Protein AF-0000000078040184 (afdb_homodimer)

Secondary structure (DSSP, 8-state):
---PPP-GGGBTTBEEEEEEETTT--EEEEEEE-HHHHHHHHHHSB-EEEETTTTEEEETTTTTS--EEEEEEEE-TTSS-EEEEEEE-S-SSTTS-SSS--EE--/---PPP-GGGBTTBEEEEEEETTT--EEEEEEE-HHHHHHHHHHSB-EEEETTTTEEEETTTTTS--EEEEEEEE-TTSS-EEEEEEE-S-SSTTS-SSS--EE--

Solvent-accessible surface area (backbone atoms only — not comparable to full-atom values): 11100 Å² total; per-residue (Å²): 126,86,83,83,73,71,39,30,69,82,56,79,44,30,28,46,33,40,33,23,33,61,85,79,45,48,68,26,48,76,49,34,24,30,69,65,24,46,51,49,18,68,72,70,38,33,48,33,27,36,36,77,92,76,69,41,77,38,57,51,24,72,86,82,65,26,31,33,35,60,72,32,34,27,25,31,83,79,25,51,38,36,41,32,27,19,52,70,36,73,32,70,23,92,88,58,38,62,33,26,61,76,44,77,76,78,127,85,82,81,72,71,39,31,69,82,56,80,44,31,28,47,33,40,33,23,33,61,85,77,46,47,68,25,50,76,51,33,23,30,68,67,23,46,51,47,18,69,72,70,39,32,49,32,27,35,36,77,91,76,69,40,76,39,57,51,24,73,86,80,63,26,31,33,34,60,71,34,33,28,24,31,83,80,24,51,38,36,42,33,26,19,52,67,36,74,32,68,22,92,87,60,39,63,34,27,61,76,44,78,75,78

pLDDT: mean 96.66, std 7.06, range [43.94, 98.94]

InterPro domains:
  IPR002496 Phosphoribosyl-AMP cyclohydrolase domain [PF01502] (29-102)
  IPR026660 Phosphoribosyl-AMP cyclohydrolase [MF_01021] (3-106)
  IPR038019 Phosphoribosyl-AMP cyclohydrolase domain superfamily [G3DSA:3.10.20.810] (1-93)
  IPR038019 Phosphoribosyl-AMP cyclohydrolase domain superfamily [SSF141734] (5-105)

Structure (mmCIF, N/CA/C/O backbone):
data_AF-0000000078040184-model_v1
#
loop_
_entity.id
_entity.type
_entity.pdbx_description
1 polymer 'Phosphoribosyl-AMP cyclohydrolase'
#
loop_
_atom_site.group_PDB
_atom_site.id
_atom_site.type_symbol
_atom_site.label_atom_id
_atom_site.label_alt_id
_atom_site.label_comp_id
_atom_site.label_asym_id
_atom_site.label_entity_id
_atom_site.label_seq_id
_atom_site.pdbx_PDB_ins_code
_atom_site.Cartn_x
_atom_site.Cartn_y
_atom_site.Cartn_z
_atom_site.occupancy
_atom_site.B_iso_or_equiv
_atom_site.auth_seq_id
_atom_site.auth_comp_id
_atom_site.auth_asym_id
_atom_site.auth_atom_id
_atom_site.pdbx_PDB_model_num
ATOM 1 N N . MET A 1 1 ? -20.078 -17.703 -2.623 1 45.16 1 MET A N 1
ATOM 2 C CA . MET A 1 1 ? -19.016 -16.734 -2.363 1 45.16 1 MET A CA 1
ATOM 3 C C . MET A 1 1 ? -19 -15.648 -3.428 1 45.16 1 MET A C 1
ATOM 5 O O . MET A 1 1 ? -18.969 -15.938 -4.625 1 45.16 1 MET A O 1
ATOM 9 N N . THR A 1 2 ? -19.641 -14.453 -3.264 1 54.41 2 THR A N 1
ATOM 10 C CA . THR A 1 2 ? -19.859 -13.484 -4.328 1 54.41 2 THR A CA 1
ATOM 11 C C . THR A 1 2 ? -18.562 -13.219 -5.094 1 54.41 2 THR A C 1
ATOM 13 O O . THR A 1 2 ? -17.5 -13.125 -4.492 1 54.41 2 THR A O 1
ATOM 16 N N . GLU A 1 3 ? -18.609 -13.492 -6.387 1 80.19 3 GLU A N 1
ATOM 17 C CA . GLU A 1 3 ? -17.469 -13.391 -7.293 1 80.19 3 GLU A CA 1
ATOM 18 C C . GLU A 1 3 ? -16.875 -11.984 -7.285 1 80.19 3 GLU A C 1
ATOM 20 O O . GLU A 1 3 ? -17.594 -11.008 -7.535 1 80.19 3 GLU A O 1
ATOM 25 N N . ILE A 1 4 ? -15.758 -11.719 -6.664 1 91.19 4 ILE A N 1
ATOM 26 C CA . ILE A 1 4 ? -15.062 -10.445 -6.629 1 91.19 4 ILE A CA 1
ATOM 27 C C . ILE A 1 4 ? -14.398 -10.18 -7.977 1 91.19 4 ILE A C 1
ATOM 29 O O . ILE A 1 4 ? -13.688 -11.039 -8.508 1 91.19 4 ILE A O 1
ATOM 33 N N . THR A 1 5 ? -14.812 -9.094 -8.633 1 95.12 5 THR A N 1
ATOM 34 C CA . THR A 1 5 ? -14.148 -8.641 -9.852 1 95.12 5 THR A CA 1
ATOM 35 C C . THR A 1 5 ? -13.219 -7.465 -9.562 1 95.12 5 THR A C 1
ATOM 37 O O . THR A 1 5 ? -13.672 -6.395 -9.148 1 95.12 5 THR A O 1
ATOM 40 N N . LEU A 1 6 ? -11.961 -7.68 -9.82 1 97.62 6 LEU A N 1
ATOM 41 C CA . LEU A 1 6 ? -10.977 -6.633 -9.578 1 97.62 6 LEU A CA 1
ATOM 42 C C . LEU A 1 6 ? -11.047 -5.559 -10.656 1 97.62 6 LEU A C 1
ATOM 44 O O . LEU A 1 6 ? -11.242 -5.867 -11.836 1 97.62 6 LEU A O 1
ATOM 48 N N . ASP A 1 7 ? -10.883 -4.316 -10.297 1 97.38 7 ASP A N 1
ATOM 49 C CA . ASP A 1 7 ? -10.969 -3.184 -11.211 1 97.38 7 ASP A CA 1
ATOM 50 C C . ASP A 1 7 ? -9.586 -2.793 -11.734 1 97.38 7 ASP A C 1
ATOM 52 O O . ASP A 1 7 ? -9.062 -1.734 -11.383 1 97.38 7 ASP A O 1
ATOM 56 N N . PHE A 1 8 ? -9.062 -3.496 -12.703 1 97.38 8 PHE A N 1
ATOM 57 C CA . PHE A 1 8 ? -7.77 -3.219 -13.312 1 97.38 8 PHE A CA 1
ATOM 58 C C . PHE A 1 8 ? -7.832 -1.952 -14.156 1 97.38 8 PHE A C 1
ATOM 60 O O . PHE A 1 8 ? -6.82 -1.271 -14.344 1 97.38 8 PHE A O 1
ATOM 67 N N . ALA A 1 9 ? -9.047 -1.663 -14.656 1 95.56 9 ALA A N 1
ATOM 68 C CA . ALA A 1 9 ? -9.211 -0.55 -15.594 1 95.56 9 ALA A CA 1
ATOM 69 C C . ALA A 1 9 ? -8.984 0.788 -14.891 1 95.56 9 ALA A C 1
ATOM 71 O O . ALA A 1 9 ? -8.539 1.755 -15.516 1 95.56 9 ALA A O 1
ATOM 72 N N . LYS A 1 10 ? -9.211 0.86 -13.609 1 93.25 10 LYS A N 1
ATOM 73 C CA . LYS A 1 10 ? -9.164 2.107 -12.852 1 93.25 10 LYS A CA 1
ATOM 74 C C . LYS A 1 10 ? -7.773 2.734 -12.906 1 93.25 10 LYS A C 1
ATOM 76 O O . LYS A 1 10 ? -7.641 3.961 -12.898 1 93.25 10 LYS A O 1
ATOM 81 N N . GLN A 1 11 ? -6.805 1.894 -12.938 1 92.69 11 GLN A N 1
ATOM 82 C CA . GLN A 1 11 ? -5.438 2.402 -12.992 1 92.69 11 GLN A CA 1
ATOM 83 C C . GLN A 1 11 ? -4.715 1.891 -14.234 1 92.69 11 GLN A C 1
ATOM 85 O O . GLN A 1 11 ? -3.582 1.41 -14.148 1 92.69 11 GLN A O 1
ATOM 90 N N . GLY A 1 12 ? -5.395 1.882 -15.383 1 93.44 12 GLY A N 1
ATOM 91 C CA . GLY A 1 12 ? -4.785 1.619 -16.672 1 93.44 12 GLY A CA 1
ATOM 92 C C . GLY A 1 12 ? -4.344 0.176 -16.844 1 93.44 12 GLY A C 1
ATOM 93 O O . GLY A 1 12 ? -3.312 -0.095 -17.469 1 93.44 12 GLY A O 1
ATOM 94 N N . GLY A 1 13 ? -4.949 -0.718 -16.234 1 97.75 13 GLY A N 1
ATOM 95 C CA . GLY A 1 13 ? -4.652 -2.131 -16.391 1 97.75 13 GLY A CA 1
ATOM 96 C C . GLY A 1 13 ? -3.828 -2.707 -15.266 1 97.75 13 GLY A C 1
ATOM 97 O O . GLY A 1 13 ? -3.49 -3.893 -15.273 1 97.75 13 GLY A O 1
ATOM 98 N N . LEU A 1 14 ? -3.539 -1.808 -14.289 1 98.19 14 LEU A N 1
ATOM 99 C CA . LEU A 1 14 ? -2.721 -2.254 -13.164 1 98.19 14 LEU A CA 1
ATOM 100 C C . LEU A 1 14 ? -3.488 -2.137 -11.852 1 98.19 14 LEU A C 1
ATOM 102 O O . LEU A 1 14 ? -4.445 -1.366 -11.758 1 98.19 14 LEU A O 1
ATOM 106 N N . ILE A 1 15 ? -3.096 -2.893 -10.898 1 98.5 15 ILE A N 1
ATOM 107 C CA . ILE A 1 15 ? -3.633 -2.809 -9.539 1 98.5 15 ILE A CA 1
ATOM 108 C C . ILE A 1 15 ? -2.49 -2.824 -8.531 1 98.5 15 ILE A C 1
ATOM 110 O O . ILE A 1 15 ? -1.56 -3.625 -8.648 1 98.5 15 ILE A O 1
ATOM 114 N N . PRO A 1 16 ? -2.52 -1.847 -7.621 1 98.81 16 PRO A N 1
ATOM 115 C CA . PRO A 1 16 ? -1.513 -1.908 -6.559 1 98.81 16 PRO A CA 1
ATOM 116 C C . PRO A 1 16 ? -1.722 -3.09 -5.617 1 98.81 16 PRO A C 1
ATOM 118 O O . PRO A 1 16 ? -2.861 -3.496 -5.375 1 98.81 16 PRO A O 1
ATOM 121 N N . VAL A 1 17 ? -0.626 -3.604 -5.117 1 98.94 17 VAL A N 1
ATOM 122 C CA . VAL A 1 17 ? -0.635 -4.734 -4.195 1 98.94 17 VAL A CA 1
ATOM 123 C C . VAL A 1 17 ? 0.214 -4.41 -2.969 1 98.94 17 VAL A C 1
ATOM 125 O O . VAL A 1 17 ? 1.422 -4.191 -3.082 1 98.94 17 VAL A O 1
ATOM 128 N N . ILE A 1 18 ? -0.44 -4.34 -1.862 1 98.94 18 ILE A N 1
ATOM 129 C CA . ILE A 1 18 ? 0.268 -4.254 -0.59 1 98.94 18 ILE A CA 1
ATOM 130 C C . ILE A 1 18 ? 0.63 -5.652 -0.102 1 98.94 18 ILE A C 1
ATOM 132 O O . ILE A 1 18 ? -0.242 -6.516 0.027 1 98.94 18 ILE A O 1
ATOM 136 N N . VAL A 1 19 ? 1.897 -5.863 0.159 1 98.94 19 VAL A N 1
ATOM 137 C CA . VAL A 1 19 ? 2.363 -7.18 0.581 1 98.94 19 VAL A CA 1
ATOM 138 C C . VAL A 1 19 ? 2.779 -7.133 2.049 1 98.94 19 VAL A C 1
ATOM 140 O O . VAL A 1 19 ? 3.535 -6.25 2.459 1 98.94 19 VAL A O 1
ATOM 143 N N . THR A 1 20 ? 2.289 -8.078 2.834 1 98.94 20 THR A N 1
ATOM 144 C CA . THR A 1 20 ? 2.613 -8.141 4.254 1 98.94 20 THR A CA 1
ATOM 145 C C . THR A 1 20 ? 3.17 -9.508 4.621 1 98.94 20 THR A C 1
ATOM 147 O O . THR A 1 20 ? 2.939 -10.492 3.912 1 98.94 20 THR A O 1
ATOM 150 N N . ASP A 1 21 ? 3.928 -9.539 5.676 1 98.94 21 ASP A N 1
ATOM 151 C CA . ASP A 1 21 ? 4.316 -10.805 6.293 1 98.94 21 ASP A CA 1
ATOM 152 C C . ASP A 1 21 ? 3.119 -11.484 6.953 1 98.94 21 ASP A C 1
ATOM 154 O O . ASP A 1 21 ? 2.438 -10.883 7.785 1 98.94 21 ASP A O 1
ATOM 158 N N . TYR A 1 22 ? 2.918 -12.758 6.672 1 98.75 22 TYR A N 1
ATOM 159 C CA . TYR A 1 22 ? 1.685 -13.398 7.113 1 98.75 22 TYR A CA 1
ATOM 160 C C . TYR A 1 22 ? 1.716 -13.664 8.617 1 98.75 22 TYR A C 1
ATOM 162 O O . TYR A 1 22 ? 0.667 -13.82 9.242 1 98.75 22 TYR A O 1
ATOM 170 N N . GLN A 1 23 ? 2.824 -13.711 9.18 1 98.44 23 GLN A N 1
ATOM 171 C CA . GLN A 1 23 ? 2.924 -14.023 10.602 1 98.44 23 GLN A CA 1
ATOM 172 C C . GLN A 1 23 ? 2.885 -12.758 11.453 1 98.44 23 GLN A C 1
ATOM 174 O O . GLN A 1 23 ? 2.191 -12.703 12.469 1 98.44 23 GLN A O 1
ATOM 179 N N . THR A 1 24 ? 3.604 -11.719 11.047 1 98.25 24 THR A N 1
ATOM 180 C CA . THR A 1 24 ? 3.793 -10.547 11.898 1 98.25 24 THR A CA 1
ATOM 181 C C . THR A 1 24 ? 2.842 -9.422 11.5 1 98.25 24 THR A C 1
ATOM 183 O O . THR A 1 24 ? 2.6 -8.5 12.281 1 98.25 24 THR A O 1
ATOM 186 N N . GLY A 1 25 ? 2.383 -9.422 10.195 1 98.62 25 GLY A N 1
ATOM 187 C CA . GLY A 1 25 ? 1.573 -8.336 9.672 1 98.62 25 GLY A CA 1
ATOM 188 C C . GLY A 1 25 ? 2.398 -7.168 9.164 1 98.62 25 GLY A C 1
ATOM 189 O O . GLY A 1 25 ? 1.852 -6.191 8.648 1 98.62 25 GLY A O 1
ATOM 190 N N . GLN A 1 26 ? 3.723 -7.297 9.281 1 98.75 26 GLN A N 1
ATOM 191 C CA . GLN A 1 26 ? 4.586 -6.211 8.828 1 98.75 26 GLN A CA 1
ATOM 192 C C . GLN A 1 26 ? 4.422 -5.965 7.328 1 98.75 26 GLN A C 1
ATOM 194 O O . GLN A 1 26 ? 4.391 -6.91 6.539 1 98.75 26 GLN A O 1
ATOM 199 N N . VAL A 1 27 ? 4.277 -4.695 6.949 1 98.94 27 VAL A N 1
ATOM 200 C CA . VAL A 1 27 ? 4.246 -4.352 5.531 1 98.94 27 VAL A CA 1
ATOM 201 C C . VAL A 1 27 ? 5.637 -4.52 4.926 1 98.94 27 VAL A C 1
ATOM 203 O O . VAL A 1 27 ? 6.617 -3.975 5.445 1 98.94 27 VAL A O 1
ATOM 206 N N . LEU A 1 28 ? 5.707 -5.219 3.818 1 98.94 28 LEU A N 1
ATOM 207 C CA . LEU A 1 28 ? 6.996 -5.543 3.219 1 98.94 28 LEU A CA 1
ATOM 208 C C . LEU A 1 28 ? 7.273 -4.648 2.012 1 98.94 28 LEU A C 1
ATOM 210 O O . LEU A 1 28 ? 8.391 -4.164 1.835 1 98.94 28 LEU A O 1
ATOM 214 N N . MET A 1 29 ? 6.277 -4.457 1.113 1 98.81 29 MET A N 1
ATOM 215 C CA . MET A 1 29 ? 6.488 -3.686 -0.109 1 98.81 29 MET A CA 1
ATOM 216 C C . MET A 1 29 ? 5.156 -3.338 -0.77 1 98.81 29 MET A C 1
ATOM 218 O O . MET A 1 29 ? 4.113 -3.861 -0.384 1 98.81 29 MET A O 1
ATOM 222 N N . LEU A 1 30 ? 5.172 -2.393 -1.577 1 98.88 30 LEU A N 1
ATOM 223 C CA . LEU A 1 30 ? 4.125 -2.119 -2.553 1 98.88 30 LEU A CA 1
ATOM 224 C C . LEU A 1 30 ? 4.602 -2.432 -3.967 1 98.88 30 LEU A C 1
ATOM 226 O O . LEU A 1 30 ? 5.727 -2.086 -4.336 1 98.88 30 LEU A O 1
ATOM 230 N N . ALA A 1 31 ? 3.818 -3.109 -4.715 1 98.56 31 ALA A N 1
ATOM 231 C CA . ALA A 1 31 ? 4.082 -3.416 -6.117 1 98.56 31 ALA A CA 1
ATOM 232 C C . ALA A 1 31 ? 2.793 -3.4 -6.934 1 98.56 31 ALA A C 1
ATOM 234 O O . ALA A 1 31 ? 1.773 -2.873 -6.484 1 98.56 31 ALA A O 1
ATOM 235 N N . TYR A 1 32 ? 2.875 -3.812 -8.188 1 98.56 32 TYR A N 1
ATOM 236 C CA . TYR A 1 32 ? 1.72 -3.744 -9.07 1 98.56 32 TYR A CA 1
ATOM 237 C C . TYR A 1 32 ? 1.551 -5.043 -9.852 1 98.56 32 TYR A C 1
ATOM 239 O O . TYR A 1 32 ? 2.523 -5.762 -10.094 1 98.56 32 TYR A O 1
ATOM 247 N N . MET A 1 33 ? 0.356 -5.266 -10.172 1 98.81 33 MET A N 1
ATOM 248 C CA . MET A 1 33 ? 0.018 -6.406 -11.016 1 98.81 33 MET A CA 1
ATOM 249 C C . MET A 1 33 ? -0.858 -5.977 -12.188 1 98.81 33 MET A C 1
ATOM 251 O O . MET A 1 33 ? -1.647 -5.039 -12.062 1 98.81 33 MET A O 1
ATOM 255 N N . ASN A 1 34 ? -0.65 -6.645 -13.281 1 98.5 34 ASN A N 1
ATOM 256 C CA . ASN A 1 34 ? -1.699 -6.699 -14.297 1 98.5 34 ASN A CA 1
ATOM 257 C C . ASN A 1 34 ? -2.502 -7.996 -14.203 1 98.5 34 ASN A C 1
ATOM 259 O O . ASN A 1 34 ? -2.266 -8.812 -13.312 1 98.5 34 ASN A O 1
ATOM 263 N N . GLN A 1 35 ? -3.467 -8.094 -15.055 1 98.25 35 GLN A N 1
ATOM 264 C CA . GLN A 1 35 ? -4.324 -9.273 -15 1 98.25 35 GLN A CA 1
ATOM 265 C C . GLN A 1 35 ? -3.5 -10.555 -15.102 1 98.25 35 GLN A C 1
ATOM 267 O O . GLN A 1 35 ? -3.732 -11.508 -14.352 1 98.25 35 GLN A O 1
ATOM 272 N N . GLU A 1 36 ? -2.574 -10.562 -15.961 1 98.56 36 GLU A N 1
ATOM 273 C CA . GLU A 1 36 ? -1.777 -11.758 -16.188 1 98.56 36 GLU A CA 1
ATOM 274 C C . GLU A 1 36 ? -0.969 -12.133 -14.953 1 98.56 36 GLU A C 1
ATOM 276 O O . GLU A 1 36 ? -0.95 -13.297 -14.547 1 98.56 36 GLU A O 1
ATOM 281 N N . SER A 1 37 ? -0.246 -11.172 -14.367 1 98.88 37 SER A N 1
ATOM 282 C CA . SER A 1 37 ? 0.551 -11.461 -13.18 1 98.88 37 SER A CA 1
ATOM 283 C C . SER A 1 37 ? -0.331 -11.875 -12.008 1 98.88 37 SER A C 1
ATOM 285 O O . SER A 1 37 ? 0.066 -12.711 -11.195 1 98.88 37 SER A O 1
ATOM 287 N N . TYR A 1 38 ? -1.503 -11.359 -11.922 1 98.75 38 TYR A N 1
ATOM 288 C CA . TYR A 1 38 ? -2.471 -11.781 -10.914 1 98.75 38 TYR A CA 1
ATOM 289 C C . TYR A 1 38 ? -2.859 -13.242 -11.109 1 98.75 38 TYR A C 1
ATOM 291 O O . TYR A 1 38 ? -2.826 -14.031 -10.164 1 98.75 38 TYR A O 1
ATOM 299 N N . ASP A 1 39 ? -3.176 -13.555 -12.352 1 98.62 39 ASP A N 1
ATOM 300 C CA . ASP A 1 39 ? -3.572 -14.922 -12.672 1 98.62 39 ASP A CA 1
ATOM 301 C C . ASP A 1 39 ? -2.447 -15.906 -12.352 1 98.62 39 ASP A C 1
ATOM 303 O O . ASP A 1 39 ? -2.695 -16.984 -11.812 1 98.62 39 ASP A O 1
ATOM 307 N N . LEU A 1 40 ? -1.255 -15.562 -12.711 1 98.75 40 LEU A N 1
ATOM 308 C CA . LEU A 1 40 ? -0.1 -16.406 -12.43 1 98.75 40 LEU A CA 1
ATOM 309 C C . LEU A 1 40 ? 0.082 -16.609 -10.93 1 98.75 40 LEU A C 1
ATOM 311 O O . LEU A 1 40 ? 0.406 -17.703 -10.477 1 98.75 40 LEU A O 1
ATOM 315 N N . THR A 1 41 ? -0.066 -15.531 -10.164 1 98.88 41 THR A N 1
ATOM 316 C CA . THR A 1 41 ? 0.044 -15.609 -8.719 1 98.88 41 THR A CA 1
ATOM 317 C C . THR A 1 41 ? -0.977 -16.594 -8.148 1 98.88 41 THR A C 1
ATOM 319 O O . THR A 1 41 ? -0.646 -17.406 -7.285 1 98.88 41 THR A O 1
ATOM 322 N N . LEU A 1 42 ? -2.213 -16.5 -8.664 1 98.38 42 LEU A N 1
ATOM 323 C CA . LEU A 1 42 ? -3.252 -17.422 -8.203 1 98.38 42 LEU A CA 1
ATOM 324 C C . LEU A 1 42 ? -2.902 -18.859 -8.555 1 98.38 42 LEU A C 1
ATOM 326 O O . LEU A 1 42 ? -3.127 -19.766 -7.75 1 98.38 42 LEU A O 1
ATOM 330 N N . LYS A 1 43 ? -2.385 -19.031 -9.703 1 98.44 43 LYS A N 1
ATOM 331 C CA . LYS A 1 43 ? -2.086 -20.359 -10.211 1 98.44 43 LYS A CA 1
ATOM 332 C C . LYS A 1 43 ? -0.922 -21 -9.453 1 98.44 43 LYS A C 1
ATOM 334 O O . LYS A 1 43 ? -0.983 -22.172 -9.07 1 98.44 43 LYS A O 1
ATOM 339 N N . THR A 1 44 ? 0.136 -20.219 -9.195 1 98.56 44 THR A N 1
ATOM 340 C CA . THR A 1 44 ? 1.381 -20.766 -8.672 1 98.56 44 THR A CA 1
ATOM 341 C C . THR A 1 44 ? 1.419 -20.672 -7.148 1 98.56 44 THR A C 1
ATOM 343 O O . THR A 1 44 ? 2.225 -21.344 -6.5 1 98.56 44 THR A O 1
ATOM 346 N N . LYS A 1 45 ? 0.662 -19.719 -6.59 1 98.69 45 LYS A N 1
ATOM 347 C CA . LYS A 1 45 ? 0.655 -19.375 -5.172 1 98.69 45 LYS A CA 1
ATOM 348 C C . LYS A 1 45 ? 1.969 -18.719 -4.758 1 98.69 45 LYS A C 1
ATOM 350 O O . LYS A 1 45 ? 2.361 -18.797 -3.59 1 98.69 45 LYS A O 1
ATOM 355 N N . GLU A 1 46 ? 2.645 -18.234 -5.715 1 98.88 46 GLU A N 1
ATOM 356 C CA . GLU A 1 46 ? 3.803 -17.375 -5.531 1 98.88 46 GLU A CA 1
ATOM 357 C C . GLU A 1 46 ? 3.578 -16 -6.176 1 98.88 46 GLU A C 1
ATOM 359 O O . GLU A 1 46 ? 2.855 -15.891 -7.172 1 98.88 46 GLU A O 1
ATOM 364 N N . MET A 1 47 ? 4.203 -15.055 -5.633 1 98.94 47 MET A N 1
ATOM 365 C CA . MET A 1 47 ? 3.896 -13.703 -6.074 1 98.94 47 MET A CA 1
ATOM 366 C C . MET A 1 47 ? 4.543 -13.406 -7.426 1 98.9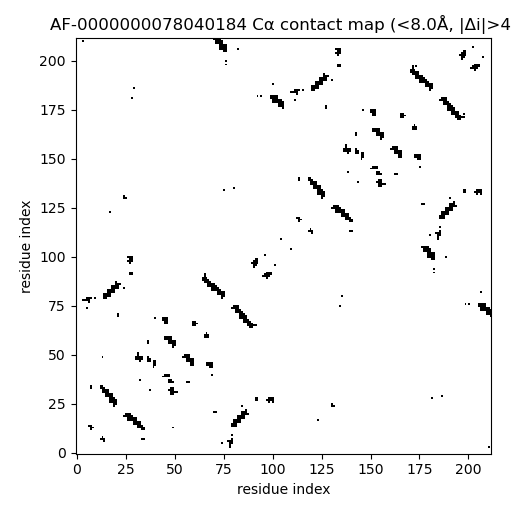4 47 MET A C 1
ATOM 368 O O . MET A 1 47 ? 5.746 -13.609 -7.598 1 98.94 47 MET A O 1
ATOM 372 N N . HIS A 1 48 ? 3.791 -12.992 -8.359 1 98.94 48 HIS A N 1
ATOM 373 C CA . HIS A 1 48 ? 4.184 -12.414 -9.641 1 98.94 48 HIS A CA 1
ATOM 374 C C . HIS A 1 48 ? 3.723 -10.961 -9.758 1 98.94 48 HIS A C 1
ATOM 376 O O . HIS A 1 48 ? 2.572 -10.648 -9.453 1 98.94 48 HIS A O 1
ATOM 382 N N . TYR A 1 49 ? 4.598 -10.117 -10.188 1 98.81 49 TYR A N 1
ATOM 383 C CA . TYR A 1 49 ? 4.285 -8.695 -10.297 1 98.81 49 TYR A CA 1
ATOM 384 C C . TYR A 1 49 ? 4.469 -8.211 -11.727 1 98.81 49 TYR A C 1
ATOM 386 O O . TYR A 1 49 ? 5.027 -8.922 -12.57 1 98.81 49 TYR A O 1
ATOM 394 N N . TRP A 1 50 ? 3.877 -7.047 -12.008 1 98.5 50 TRP A N 1
ATOM 395 C CA . TRP A 1 50 ? 4.172 -6.305 -13.227 1 98.5 50 TRP A CA 1
ATOM 396 C C . TRP A 1 50 ? 5.18 -5.191 -12.961 1 98.5 50 TRP A C 1
ATOM 398 O O . TRP A 1 50 ? 4.934 -4.312 -12.125 1 98.5 50 TRP A O 1
ATOM 408 N N . SER A 1 51 ? 6.352 -5.359 -13.562 1 96.44 51 SER A N 1
ATOM 409 C CA . SER A 1 51 ? 7.324 -4.273 -13.492 1 96.44 51 SER A CA 1
ATOM 410 C C . SER A 1 51 ? 6.941 -3.131 -14.43 1 96.44 51 SER A C 1
ATOM 412 O O . SER A 1 51 ? 6.984 -3.279 -15.648 1 96.44 51 SER A O 1
ATOM 414 N N . ARG A 1 52 ? 6.582 -2.1 -13.844 1 92.75 52 ARG A N 1
ATOM 415 C CA . ARG A 1 52 ? 6.16 -0.948 -14.641 1 92.75 52 ARG A CA 1
ATOM 416 C C . ARG A 1 52 ? 7.316 -0.39 -15.453 1 92.75 52 ARG A C 1
ATOM 418 O O . ARG A 1 52 ? 7.129 0.038 -16.594 1 92.75 52 ARG A O 1
ATOM 425 N N . SER A 1 53 ? 8.555 -0.338 -14.867 1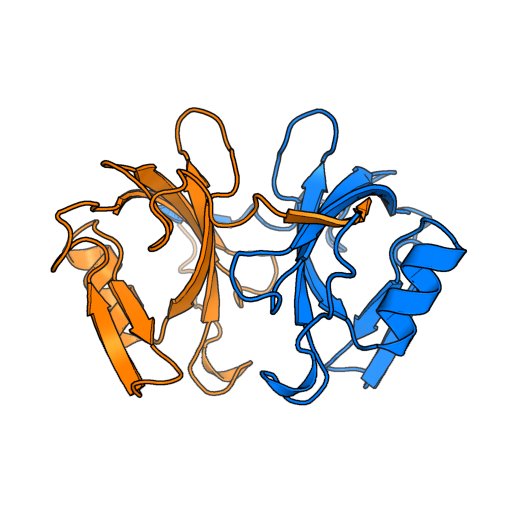 90.44 53 SER A N 1
ATOM 426 C CA . SER A 1 53 ? 9.727 0.185 -15.562 1 90.44 53 SER A CA 1
ATOM 427 C C . SER A 1 53 ? 10.172 -0.747 -16.688 1 90.44 53 SER A C 1
ATOM 429 O O . SER A 1 53 ? 10.492 -0.292 -17.781 1 90.44 53 SER A O 1
ATOM 431 N N . ARG A 1 54 ? 10.094 -2.09 -16.484 1 94.75 54 ARG A N 1
ATOM 432 C CA . ARG A 1 54 ? 10.578 -3.074 -17.453 1 94.75 54 ARG A CA 1
ATOM 433 C C . ARG A 1 54 ? 9.445 -3.561 -18.359 1 94.75 54 ARG A C 1
ATOM 435 O O . ARG A 1 54 ? 9.688 -4.195 -19.375 1 94.75 54 ARG A O 1
ATOM 442 N N . GLN A 1 55 ? 8.219 -3.25 -17.938 1 95.75 55 GLN A N 1
ATOM 443 C CA . GLN A 1 55 ? 7.039 -3.656 -18.688 1 95.75 55 GLN A CA 1
ATOM 444 C C . GLN A 1 55 ? 7.02 -5.168 -18.922 1 95.75 55 GLN A C 1
ATOM 446 O O . GLN A 1 55 ? 6.832 -5.633 -20.047 1 95.75 55 GLN A O 1
ATOM 451 N N . GLU A 1 56 ? 7.242 -5.883 -17.89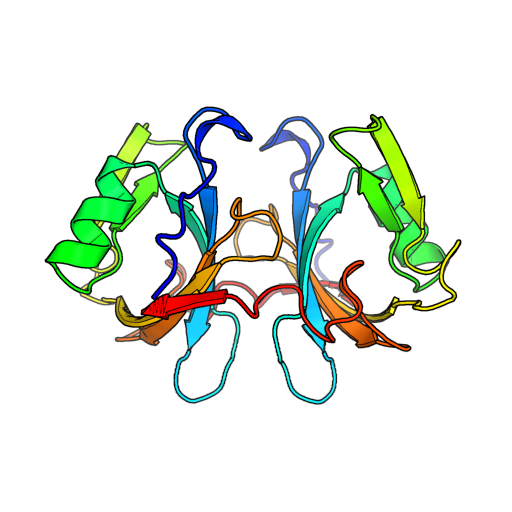1 1 97.94 56 GLU A N 1
ATOM 452 C CA . GLU A 1 56 ? 7.223 -7.344 -17.938 1 97.94 56 GLU A CA 1
ATOM 453 C C . GLU A 1 56 ? 6.793 -7.93 -16.609 1 97.94 56 GLU A C 1
ATOM 455 O O . GLU A 1 56 ? 6.84 -7.25 -15.578 1 97.94 56 GLU A O 1
ATOM 460 N N . ILE A 1 57 ? 6.43 -9.156 -16.719 1 98.25 57 ILE A N 1
ATOM 461 C CA . ILE A 1 57 ? 6.09 -9.898 -15.5 1 98.25 57 ILE A CA 1
ATOM 462 C C . ILE A 1 57 ? 7.367 -10.273 -14.75 1 98.25 57 ILE A C 1
ATOM 464 O O . ILE A 1 57 ? 8.359 -10.68 -15.359 1 98.25 57 ILE A O 1
ATOM 468 N N . TRP A 1 58 ? 7.258 -10.125 -13.547 1 97.12 58 TRP A N 1
ATOM 469 C CA . TRP A 1 58 ? 8.359 -10.391 -12.625 1 97.12 58 TRP A CA 1
ATOM 470 C C . TRP A 1 58 ? 7.941 -11.375 -11.547 1 97.12 58 TRP A C 1
ATOM 472 O O . TRP A 1 58 ? 7.07 -11.078 -10.727 1 97.12 58 TRP A O 1
ATOM 482 N N . HIS A 1 59 ? 8.555 -12.586 -11.57 1 98.38 59 HIS A N 1
ATOM 483 C CA . HIS A 1 59 ? 8.367 -13.562 -10.508 1 98.38 59 HIS A CA 1
ATOM 484 C C . HIS A 1 59 ? 9.289 -13.289 -9.328 1 98.38 59 HIS A C 1
ATOM 486 O O . HIS A 1 59 ? 10.5 -13.516 -9.406 1 98.38 59 HIS A O 1
ATOM 492 N N . LYS A 1 60 ? 8.758 -12.789 -8.242 1 98 60 LYS A N 1
ATOM 493 C CA . LYS A 1 60 ? 9.562 -12.422 -7.082 1 98 60 LYS A CA 1
ATOM 494 C C . LYS A 1 60 ? 10.367 -13.609 -6.57 1 98 60 LYS A C 1
ATOM 496 O O . LYS A 1 60 ? 9.805 -14.656 -6.242 1 98 60 LYS A O 1
ATOM 501 N N . GLY A 1 61 ? 11.656 -13.375 -6.449 1 97.19 61 GLY A N 1
ATOM 502 C CA . GLY A 1 61 ? 12.539 -14.391 -5.891 1 97.19 61 GLY A CA 1
ATOM 503 C C . GLY A 1 61 ? 13.133 -15.305 -6.945 1 97.19 61 GLY A C 1
ATOM 504 O O . GLY A 1 61 ? 13.984 -16.141 -6.641 1 97.19 61 GLY A O 1
ATOM 505 N N . GLU A 1 62 ? 12.719 -15.102 -8.242 1 96.31 62 GLU A N 1
ATOM 506 C CA . GLU A 1 62 ? 13.211 -15.977 -9.305 1 96.31 62 GLU A CA 1
ATOM 507 C C . GLU A 1 62 ? 14.727 -15.914 -9.406 1 96.31 62 GLU A C 1
ATOM 509 O O . GLU A 1 62 ? 15.383 -16.953 -9.586 1 96.31 62 GLU A O 1
ATOM 514 N N . THR A 1 63 ? 15.273 -14.711 -9.289 1 94.38 63 THR A N 1
ATOM 515 C CA . THR A 1 63 ? 16.719 -14.516 -9.406 1 94.38 63 THR A CA 1
ATOM 516 C C . THR A 1 63 ? 17.391 -14.664 -8.055 1 94.38 63 THR A C 1
ATOM 518 O O . THR A 1 63 ? 18.422 -15.344 -7.938 1 94.38 63 THR A O 1
ATOM 521 N N . SER A 1 64 ? 16.906 -14.164 -7.031 1 95.25 64 SER A N 1
ATOM 522 C CA . SER A 1 64 ? 17.547 -14.039 -5.727 1 95.25 64 SER A CA 1
ATOM 523 C C . SER A 1 64 ? 17.25 -15.25 -4.848 1 95.25 64 SER A C 1
ATOM 525 O O . SER A 1 64 ? 17.922 -15.469 -3.836 1 95.25 64 SER A O 1
ATOM 527 N N . GLY A 1 65 ? 16.156 -16.094 -5.191 1 97.88 65 GLY A N 1
ATOM 528 C CA . GLY A 1 65 ? 15.695 -17.141 -4.305 1 97.88 65 GLY A CA 1
ATOM 529 C C . GLY A 1 65 ? 14.805 -16.625 -3.186 1 97.88 65 GLY A C 1
ATOM 530 O O . GLY A 1 65 ? 14.32 -17.406 -2.363 1 97.88 65 GLY A O 1
ATOM 531 N N . HIS A 1 66 ? 14.578 -15.312 -3.051 1 98.31 66 HIS A N 1
ATOM 532 C CA . HIS A 1 66 ? 13.766 -14.711 -2 1 98.31 66 HIS A CA 1
ATOM 533 C C . HIS A 1 66 ? 12.289 -14.711 -2.381 1 98.31 66 HIS A C 1
ATOM 535 O O . HIS A 1 66 ? 11.68 -13.648 -2.512 1 98.31 66 HIS A O 1
ATOM 541 N N . PHE A 1 67 ? 11.664 -15.852 -2.469 1 98.81 67 PHE A N 1
ATOM 542 C CA . PHE A 1 67 ? 10.297 -16.047 -2.934 1 98.81 67 PHE A CA 1
ATOM 543 C C . PHE A 1 67 ? 9.297 -15.523 -1.905 1 98.81 67 PHE A C 1
ATOM 545 O O . PHE A 1 67 ? 9.625 -15.406 -0.722 1 98.81 67 PHE A O 1
ATOM 552 N N . GLN A 1 68 ? 8.188 -15.219 -2.436 1 98.94 68 GLN A N 1
ATOM 553 C CA . GLN A 1 68 ? 7.02 -14.906 -1.624 1 98.94 68 GLN A CA 1
ATOM 554 C C . GLN A 1 68 ? 5.895 -15.906 -1.877 1 98.94 68 GLN A C 1
ATOM 556 O O . GLN A 1 68 ? 5.359 -15.977 -2.986 1 98.94 68 GLN A O 1
ATOM 561 N N . LYS A 1 69 ? 5.543 -16.625 -0.868 1 98.94 69 LYS A N 1
ATOM 562 C CA . LYS A 1 69 ? 4.48 -17.625 -0.976 1 98.94 69 LYS A CA 1
ATOM 563 C C . LYS A 1 69 ? 3.166 -17.078 -0.413 1 98.94 69 LYS A C 1
ATOM 565 O O . LYS A 1 69 ? 3.098 -16.688 0.754 1 98.94 69 LYS A O 1
ATOM 570 N N . VAL A 1 70 ? 2.141 -17.172 -1.189 1 98.94 70 VAL A N 1
ATOM 571 C CA . VAL A 1 70 ? 0.864 -16.547 -0.852 1 98.94 70 VAL A CA 1
ATOM 572 C C . VAL A 1 70 ? 0.191 -17.328 0.273 1 98.94 70 VAL A C 1
ATOM 574 O O . VAL A 1 70 ? 0.118 -18.562 0.225 1 98.94 70 VAL A O 1
ATOM 577 N N . LYS A 1 71 ? -0.309 -16.547 1.279 1 98.94 71 LYS A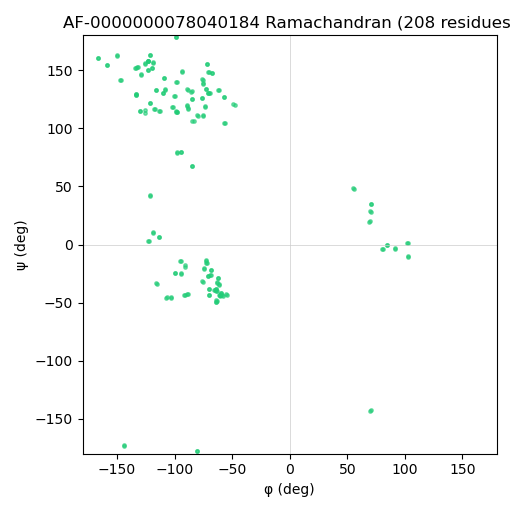 N 1
ATOM 578 C CA . LYS A 1 71 ? -1.062 -17.172 2.367 1 98.94 71 LYS A CA 1
ATOM 579 C C . LYS A 1 71 ? -2.512 -16.688 2.373 1 98.94 71 LYS A C 1
ATOM 581 O O . LYS A 1 71 ? -3.424 -17.469 2.68 1 98.94 71 LYS A O 1
ATOM 586 N N . SER A 1 72 ? -2.738 -15.445 1.986 1 98.81 72 SER A N 1
ATOM 587 C CA . SER A 1 72 ? -4.09 -14.914 1.859 1 98.81 72 SER A CA 1
ATOM 588 C C . SER A 1 72 ? -4.121 -13.695 0.941 1 98.81 72 SER A C 1
ATOM 590 O O . SER A 1 72 ? -3.092 -13.047 0.724 1 98.81 72 SER A O 1
ATOM 592 N N . ILE A 1 73 ? -5.219 -13.43 0.35 1 98.75 73 ILE A N 1
ATOM 593 C CA . ILE A 1 73 ? -5.465 -12.281 -0.519 1 98.75 73 ILE A CA 1
ATOM 594 C C . ILE A 1 73 ? -6.789 -11.625 -0.142 1 98.75 73 ILE A C 1
ATOM 596 O O . ILE A 1 73 ? -7.805 -12.305 0.01 1 98.75 73 ILE A O 1
ATOM 600 N N . LYS A 1 74 ? -6.785 -10.32 0.07 1 98.62 74 LYS A N 1
ATOM 601 C CA . LYS A 1 74 ? -7.973 -9.484 0.224 1 98.62 74 LYS A CA 1
ATOM 602 C C . LYS A 1 74 ? -7.984 -8.352 -0.794 1 98.62 74 LYS A C 1
ATOM 604 O O . LYS A 1 74 ? -6.938 -7.988 -1.338 1 98.62 74 LYS A O 1
ATOM 609 N N . THR A 1 75 ? -9.141 -7.848 -1.047 1 98.69 75 THR A N 1
ATOM 610 C CA . THR A 1 75 ? -9.258 -6.613 -1.819 1 98.69 75 THR A CA 1
ATOM 611 C C . THR A 1 75 ? -10.016 -5.551 -1.031 1 98.69 75 THR A C 1
ATOM 613 O O . THR A 1 75 ? -10.758 -5.875 -0.102 1 98.69 75 THR A O 1
ATOM 616 N N . ASP A 1 76 ? -9.812 -4.336 -1.377 1 98.31 76 ASP A N 1
ATOM 617 C CA . ASP A 1 76 ? -10.445 -3.244 -0.641 1 98.31 76 ASP A CA 1
ATOM 618 C C . ASP A 1 76 ? -11.898 -3.053 -1.078 1 98.31 76 ASP A C 1
ATOM 620 O O . ASP A 1 76 ? -12.43 -3.852 -1.853 1 98.31 76 ASP A O 1
ATOM 624 N N . CYS A 1 77 ? -12.555 -2.105 -0.547 1 97.5 77 CYS A N 1
ATOM 625 C CA . CYS A 1 77 ? -14 -1.901 -0.64 1 97.5 77 CYS A CA 1
ATOM 626 C C . CYS A 1 77 ? -14.422 -1.681 -2.086 1 97.5 77 CYS A C 1
ATOM 628 O O . CYS A 1 77 ? -15.547 -2.025 -2.465 1 97.5 77 CYS A O 1
ATOM 630 N N . ASP A 1 78 ? -13.508 -1.121 -2.916 1 95.75 78 ASP A N 1
ATOM 631 C CA . ASP A 1 78 ? -13.914 -0.877 -4.297 1 95.75 78 ASP A CA 1
ATOM 632 C C . ASP A 1 78 ? -13.125 -1.757 -5.266 1 95.75 78 ASP A C 1
ATOM 634 O O . ASP A 1 78 ? -13.125 -1.511 -6.473 1 95.75 78 ASP A O 1
ATOM 638 N N . CYS A 1 79 ? -12.328 -2.658 -4.812 1 97.69 79 CYS A N 1
ATOM 639 C CA . CYS A 1 79 ? -11.695 -3.748 -5.551 1 97.69 79 CYS A CA 1
ATOM 640 C C . CYS A 1 79 ? -10.617 -3.217 -6.492 1 97.69 79 CYS A C 1
ATOM 642 O O . CYS A 1 79 ? -10.43 -3.748 -7.59 1 97.69 79 CYS A O 1
ATOM 644 N N . ASP A 1 80 ? -9.922 -2.176 -6.086 1 98 80 ASP A N 1
ATOM 645 C CA . ASP A 1 80 ? -8.875 -1.648 -6.949 1 98 80 ASP A CA 1
ATOM 646 C C . ASP A 1 80 ? -7.508 -1.736 -6.273 1 98 80 ASP A C 1
ATOM 648 O O . ASP A 1 80 ? -6.543 -1.125 -6.73 1 98 80 ASP A O 1
ATOM 652 N N . THR A 1 81 ? -7.445 -2.404 -5.184 1 98.81 81 THR A N 1
ATOM 653 C CA . THR A 1 81 ? -6.203 -2.637 -4.453 1 98.81 81 THR A CA 1
ATOM 654 C C . THR A 1 81 ? -6.227 -4 -3.768 1 98.81 81 THR A C 1
ATOM 656 O O . THR A 1 81 ? -7.25 -4.41 -3.223 1 98.81 81 THR A O 1
ATOM 659 N N . LEU A 1 82 ? -5.066 -4.664 -3.783 1 98.88 82 LEU A N 1
ATOM 660 C CA . LEU A 1 82 ? -4.957 -5.957 -3.111 1 98.88 82 LEU A CA 1
ATOM 661 C C . LEU A 1 82 ? -4.094 -5.844 -1.858 1 98.88 82 LEU A C 1
ATOM 663 O O . LEU A 1 82 ? -3.139 -5.07 -1.824 1 98.88 82 LEU A O 1
ATOM 667 N N . LEU A 1 83 ? -4.453 -6.559 -0.852 1 98.94 83 LEU A N 1
ATOM 668 C CA . LEU A 1 83 ? -3.643 -6.863 0.323 1 98.94 83 LEU A CA 1
ATOM 669 C C . LEU A 1 83 ? -3.303 -8.352 0.375 1 98.94 83 LEU A C 1
ATOM 671 O O . LEU A 1 83 ? -4.195 -9.195 0.501 1 98.94 83 LEU A O 1
ATOM 675 N N . VAL A 1 84 ? -2.021 -8.664 0.244 1 98.94 84 VAL A N 1
ATOM 676 C CA . VAL A 1 84 ? -1.609 -10.062 0.179 1 98.94 84 VAL A CA 1
ATOM 677 C C . VAL A 1 84 ? -0.638 -10.367 1.316 1 98.94 84 VAL A C 1
ATOM 679 O O . VAL A 1 84 ? 0.382 -9.695 1.469 1 98.94 84 VAL A O 1
ATOM 682 N N . ALA A 1 85 ? -1 -11.32 2.127 1 98.94 85 ALA A N 1
ATOM 683 C CA . ALA A 1 85 ? -0.082 -11.836 3.141 1 98.94 85 ALA A CA 1
ATOM 684 C C . ALA A 1 85 ? 0.767 -12.977 2.586 1 98.94 85 ALA A C 1
ATOM 686 O O . ALA A 1 85 ? 0.241 -13.906 1.97 1 98.94 85 ALA A O 1
ATOM 687 N N . VAL A 1 86 ? 2.078 -12.898 2.857 1 98.94 86 VAL A N 1
ATOM 688 C CA . VAL A 1 86 ? 2.959 -13.898 2.252 1 98.94 86 VAL A CA 1
ATOM 689 C C . VAL A 1 86 ? 3.895 -14.469 3.312 1 98.94 86 VAL A C 1
ATOM 691 O O . VAL A 1 86 ? 4.16 -13.828 4.332 1 98.94 86 VAL A O 1
ATOM 694 N N . GLU A 1 87 ? 4.289 -15.68 3.061 1 98.94 87 GLU A N 1
ATOM 695 C CA . GLU A 1 87 ? 5.527 -16.188 3.646 1 98.94 87 GLU A CA 1
ATOM 696 C C . GLU A 1 87 ? 6.742 -15.703 2.865 1 98.94 87 GLU A C 1
ATOM 698 O O . GLU A 1 87 ? 6.977 -16.141 1.734 1 98.94 87 GLU A O 1
ATOM 703 N N . GLN A 1 88 ? 7.508 -14.844 3.492 1 98.88 88 GLN A N 1
ATOM 704 C CA . GLN A 1 88 ? 8.68 -14.266 2.846 1 98.88 88 GLN A CA 1
ATOM 705 C C . GLN A 1 88 ? 9.914 -15.141 3.068 1 98.88 88 GLN A C 1
ATOM 707 O O . GLN A 1 88 ? 10.328 -15.359 4.211 1 98.88 88 GLN A O 1
ATOM 712 N N . ILE A 1 89 ? 10.453 -15.664 2.037 1 98.69 89 ILE A N 1
ATOM 713 C CA . ILE A 1 89 ? 11.758 -16.328 2.086 1 98.69 89 ILE A CA 1
ATOM 714 C C . ILE A 1 89 ? 12.859 -15.305 1.836 1 98.69 89 ILE A C 1
ATOM 716 O O . ILE A 1 89 ? 12.898 -14.664 0.78 1 98.69 89 ILE A O 1
ATOM 720 N N . GLY A 1 90 ? 13.711 -15.156 2.791 1 98.31 90 GLY A N 1
ATOM 721 C CA . GLY A 1 90 ? 14.75 -14.148 2.641 1 98.31 90 GLY A CA 1
ATOM 722 C C . GLY A 1 90 ? 14.219 -12.734 2.734 1 98.31 90 GLY A C 1
ATOM 723 O O . GLY A 1 90 ? 13.367 -12.438 3.578 1 98.31 90 GLY A O 1
ATOM 724 N N . ALA A 1 91 ? 14.805 -11.852 1.906 1 98.31 91 ALA A N 1
ATOM 725 C CA . ALA A 1 91 ? 14.5 -10.422 1.969 1 98.31 91 ALA A CA 1
ATOM 726 C C . ALA A 1 91 ? 13.477 -10.031 0.905 1 98.31 91 ALA A C 1
ATOM 728 O O . ALA A 1 91 ? 13.523 -10.531 -0.224 1 98.31 91 ALA A O 1
ATOM 729 N N . ALA A 1 92 ? 12.547 -9.18 1.249 1 98.5 92 ALA A N 1
ATOM 730 C CA . ALA A 1 92 ? 11.625 -8.633 0.255 1 98.5 92 ALA A CA 1
ATOM 731 C C . ALA A 1 92 ? 12.312 -7.574 -0.603 1 98.5 92 ALA A C 1
ATOM 733 O O . ALA A 1 92 ? 12.031 -7.461 -1.799 1 98.5 92 ALA A O 1
ATOM 734 N N . CYS A 1 93 ? 13.234 -6.879 -0.011 1 98.31 93 CYS A N 1
ATOM 735 C CA . CYS A 1 93 ? 13.875 -5.762 -0.706 1 98.31 93 CYS A CA 1
ATOM 736 C C . CYS A 1 93 ? 15.148 -6.211 -1.403 1 98.31 93 CYS A C 1
ATOM 738 O O . CYS A 1 93 ? 15.906 -7.02 -0.863 1 98.31 93 CYS A O 1
ATOM 740 N N . HIS A 1 94 ? 15.406 -5.559 -2.467 1 95.88 94 HIS A N 1
ATOM 741 C CA . HIS A 1 94 ? 16.609 -5.871 -3.225 1 95.88 94 HIS A CA 1
ATOM 742 C C . HIS A 1 94 ? 17.859 -5.465 -2.459 1 95.88 94 HIS A C 1
ATOM 744 O O . HIS A 1 94 ? 18.953 -5.98 -2.719 1 95.88 94 HIS A O 1
ATOM 750 N N . THR A 1 95 ? 17.703 -4.551 -1.535 1 97.06 95 THR A N 1
ATOM 751 C CA . THR A 1 95 ? 18.828 -4.07 -0.753 1 97.06 95 THR A CA 1
ATOM 752 C C . THR A 1 95 ? 19.281 -5.125 0.25 1 97.06 95 THR A C 1
ATOM 754 O O . THR A 1 95 ? 20.359 -5.004 0.852 1 97.06 95 THR A O 1
ATOM 757 N N . GLY A 1 96 ? 18.438 -6.105 0.418 1 97.69 96 GLY A N 1
ATOM 758 C CA . GLY A 1 96 ? 18.703 -7.117 1.43 1 97.69 96 GLY A CA 1
ATOM 759 C C . GLY A 1 96 ? 17.875 -6.93 2.689 1 97.69 96 GLY A C 1
ATOM 760 O O . GLY A 1 96 ? 17.859 -7.801 3.561 1 97.69 96 GLY A O 1
ATOM 761 N N . ALA A 1 97 ? 17.234 -5.805 2.783 1 98.38 97 ALA A N 1
ATOM 762 C CA . ALA A 1 97 ? 16.375 -5.559 3.941 1 98.38 97 ALA A CA 1
ATOM 763 C C . ALA A 1 97 ? 15.133 -6.434 3.898 1 98.38 97 ALA A C 1
ATOM 765 O O . ALA A 1 97 ? 14.625 -6.754 2.818 1 98.38 97 ALA A O 1
ATOM 766 N N . TYR A 1 98 ? 14.617 -6.816 5.086 1 98.62 98 TYR A N 1
ATOM 767 C CA . TYR A 1 98 ? 13.43 -7.66 5.152 1 98.62 98 TYR A CA 1
ATOM 768 C C . TYR A 1 98 ? 12.219 -6.945 4.566 1 98.62 98 TYR A C 1
ATOM 770 O O . TYR A 1 98 ? 11.375 -7.566 3.912 1 98.62 98 TYR A O 1
ATOM 778 N N . SER A 1 99 ? 12.109 -5.695 4.805 1 98.81 99 SER A N 1
ATOM 779 C CA . SER A 1 99 ? 11.062 -4.828 4.273 1 98.81 99 SER A CA 1
ATOM 780 C C . SER A 1 99 ? 11.656 -3.656 3.5 1 98.81 99 SER A C 1
ATOM 782 O O . SER A 1 99 ? 12.742 -3.176 3.828 1 98.81 99 SER A O 1
ATOM 784 N N . CYS A 1 100 ? 10.922 -3.189 2.508 1 98.69 100 CYS A N 1
ATOM 785 C CA . CYS A 1 100 ? 11.367 -2.029 1.744 1 98.69 100 CYS A CA 1
ATOM 786 C C . CYS A 1 100 ? 11.25 -0.754 2.57 1 98.69 100 CYS A C 1
ATOM 788 O O . CYS A 1 100 ? 11.789 0.286 2.197 1 98.69 100 CYS A O 1
ATOM 790 N N . PHE A 1 101 ? 10.523 -0.792 3.635 1 98.62 101 PHE A N 1
ATOM 791 C CA . PHE A 1 101 ? 10.219 0.403 4.414 1 98.62 101 PHE A CA 1
ATOM 792 C C . PHE A 1 101 ? 11.148 0.52 5.613 1 98.62 101 PHE A C 1
ATOM 794 O O . PHE A 1 101 ? 10.742 0.252 6.746 1 98.62 101 PHE A O 1
ATOM 801 N N . PHE A 1 102 ? 12.375 1.003 5.359 1 97.38 102 PHE A N 1
ATOM 802 C CA . PHE A 1 102 ? 13.352 1.093 6.441 1 97.38 102 PHE A CA 1
ATOM 803 C C . PHE A 1 102 ? 13.859 2.521 6.594 1 97.38 102 PHE A C 1
ATOM 805 O O . PHE A 1 102 ? 14.711 2.793 7.441 1 97.38 102 PHE A O 1
ATOM 812 N N . ASN A 1 103 ? 13.305 3.473 5.773 1 96.88 103 ASN A N 1
ATOM 813 C CA . ASN A 1 103 ? 13.68 4.879 5.887 1 96.88 103 ASN A CA 1
ATOM 814 C C . ASN A 1 103 ? 12.664 5.66 6.715 1 96.88 103 ASN A C 1
ATOM 816 O O . ASN A 1 103 ? 11.539 5.887 6.273 1 96.88 103 ASN A O 1
ATOM 820 N N . ASP A 1 104 ? 13.094 6.148 7.875 1 97 104 ASP A N 1
ATOM 821 C CA . ASP A 1 104 ? 12.203 6.898 8.758 1 97 104 ASP A 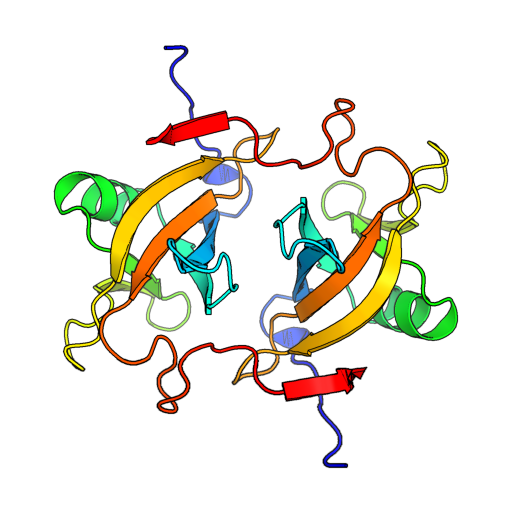CA 1
ATOM 822 C C . ASP A 1 104 ? 12.156 8.375 8.359 1 97 104 ASP A C 1
ATOM 824 O O . ASP A 1 104 ? 13.195 9 8.141 1 97 104 ASP A O 1
ATOM 828 N N . ILE A 1 105 ? 10.977 8.867 8.266 1 96.69 105 ILE A N 1
ATOM 829 C CA . ILE A 1 105 ? 10.797 10.289 8 1 96.69 105 ILE A CA 1
ATOM 830 C C . ILE A 1 105 ? 10.305 10.992 9.273 1 96.69 105 ILE A C 1
ATOM 832 O O . ILE A 1 105 ? 10.812 12.047 9.641 1 96.69 105 ILE A O 1
ATOM 836 N N . LEU A 1 106 ? 9.375 10.391 9.867 1 94 106 LEU A N 1
ATOM 837 C CA . LEU A 1 106 ? 8.773 10.914 11.086 1 94 106 LEU A CA 1
ATOM 838 C C . LEU A 1 106 ? 8.453 9.789 12.07 1 94 106 LEU A C 1
ATOM 840 O O . LEU A 1 106 ? 7.902 8.758 11.68 1 94 106 LEU A O 1
ATOM 844 N N . MET B 1 1 ? 20.422 13.789 9.867 1 43.94 1 MET B N 1
ATOM 845 C CA . MET B 1 1 ? 19.344 12.938 9.367 1 43.94 1 MET B CA 1
ATOM 846 C C . MET B 1 1 ? 19.188 13.109 7.859 1 43.94 1 MET B C 1
ATOM 848 O O . MET B 1 1 ? 19.031 14.227 7.371 1 43.94 1 MET B O 1
ATOM 852 N N . THR B 1 2 ? 19.828 12.305 6.945 1 53.34 2 THR B N 1
ATOM 853 C CA . THR B 1 2 ? 19.891 12.547 5.508 1 53.34 2 THR B CA 1
ATOM 854 C C . THR B 1 2 ? 18.516 12.891 4.945 1 53.34 2 THR B C 1
ATOM 856 O O . THR B 1 2 ? 17.516 12.289 5.332 1 53.34 2 THR B O 1
ATOM 859 N N . GLU B 1 3 ? 18.469 14.078 4.383 1 79.25 3 GLU B N 1
ATOM 860 C CA . GLU B 1 3 ? 17.234 14.656 3.852 1 79.25 3 GLU B CA 1
ATOM 861 C C . GLU B 1 3 ? 16.594 13.734 2.818 1 79.25 3 GLU B C 1
ATOM 863 O O . GLU B 1 3 ? 17.219 13.375 1.822 1 79.25 3 GLU B O 1
ATOM 868 N N . ILE B 1 4 ? 15.539 13.023 3.125 1 91.06 4 ILE B N 1
ATOM 869 C CA . ILE B 1 4 ? 14.789 12.156 2.221 1 91.06 4 ILE B CA 1
ATOM 870 C C . ILE B 1 4 ? 13.969 13 1.252 1 91.06 4 ILE B C 1
ATOM 872 O O . ILE B 1 4 ? 13.25 13.906 1.67 1 91.06 4 ILE B O 1
ATOM 876 N N . THR B 1 5 ? 14.258 12.828 -0.052 1 95.06 5 THR B N 1
ATOM 877 C CA . THR B 1 5 ? 13.445 13.461 -1.093 1 95.06 5 THR B CA 1
ATOM 878 C C . THR B 1 5 ? 12.492 12.445 -1.721 1 95.06 5 THR B C 1
ATOM 880 O O . THR B 1 5 ? 12.93 11.477 -2.348 1 95.06 5 THR B O 1
ATOM 883 N N . LEU B 1 6 ? 11.234 12.719 -1.569 1 97.56 6 LEU B N 1
ATOM 884 C CA . LEU B 1 6 ? 10.227 11.812 -2.125 1 97.56 6 LEU B CA 1
ATOM 885 C C . LEU B 1 6 ? 10.117 11.984 -3.637 1 97.56 6 LEU B C 1
ATOM 887 O O . LEU B 1 6 ? 10.203 13.102 -4.148 1 97.56 6 LEU B O 1
ATOM 891 N N . ASP B 1 7 ? 9.922 10.914 -4.363 1 97.31 7 ASP B N 1
ATOM 892 C CA . ASP B 1 7 ? 9.852 10.922 -5.82 1 97.31 7 ASP B CA 1
ATOM 893 C C . ASP B 1 7 ? 8.398 11.016 -6.297 1 97.31 7 ASP B C 1
ATOM 895 O O . ASP B 1 7 ? 7.859 10.055 -6.84 1 97.31 7 ASP B O 1
ATOM 899 N N . PHE B 1 8 ? 7.812 12.172 -6.297 1 97.44 8 PHE B N 1
ATOM 900 C CA . PHE B 1 8 ? 6.445 12.414 -6.754 1 97.44 8 PHE B CA 1
ATOM 901 C C . PHE B 1 8 ? 6.352 12.281 -8.266 1 97.44 8 PHE B C 1
ATOM 903 O O . PHE B 1 8 ? 5.289 11.945 -8.797 1 97.44 8 PHE B O 1
ATOM 910 N N . ALA B 1 9 ? 7.48 12.539 -8.938 1 95.5 9 ALA B N 1
ATOM 911 C CA . ALA B 1 9 ? 7.484 12.578 -10.391 1 95.5 9 ALA B CA 1
ATOM 912 C C . ALA B 1 9 ? 7.27 11.188 -10.977 1 95.5 9 ALA B C 1
ATOM 914 O O . ALA B 1 9 ? 6.707 11.039 -12.07 1 95.5 9 ALA B O 1
ATOM 915 N N . LYS B 1 10 ? 7.625 10.164 -10.266 1 93.25 10 LYS B N 1
ATOM 916 C CA . LYS B 1 10 ? 7.598 8.789 -10.758 1 93.25 10 LYS B CA 1
ATOM 917 C C . LYS B 1 10 ? 6.18 8.367 -11.133 1 93.25 10 LYS B C 1
ATOM 919 O O . LYS B 1 10 ? 5.984 7.59 -12.07 1 93.25 10 LYS B O 1
ATOM 924 N N . GLN B 1 11 ? 5.258 8.867 -10.391 1 92.62 11 GLN B N 1
ATOM 925 C CA . GLN B 1 11 ? 3.867 8.523 -10.672 1 92.62 11 GLN B CA 1
ATOM 926 C C . GLN B 1 11 ? 3.043 9.773 -10.961 1 92.62 11 GLN B C 1
ATOM 928 O O . GLN B 1 11 ? 1.953 9.953 -10.414 1 92.62 11 GLN B O 1
ATOM 933 N N . GLY B 1 12 ? 3.602 10.711 -11.734 1 93.38 12 GLY B N 1
ATOM 934 C CA . GLY B 1 12 ? 2.867 11.852 -12.266 1 93.38 12 GLY B CA 1
ATOM 935 C C . GLY B 1 12 ? 2.492 12.867 -11.203 1 93.38 12 GLY B C 1
ATOM 936 O O . GLY B 1 12 ? 1.415 13.461 -11.258 1 93.38 12 GLY B O 1
ATOM 937 N N . GLY B 1 13 ? 3.209 12.977 -10.18 1 97.69 13 GLY B N 1
ATOM 938 C CA . GLY B 1 13 ? 2.973 13.977 -9.156 1 97.69 13 GLY B CA 1
ATOM 939 C C . GLY B 1 13 ? 2.305 13.414 -7.914 1 97.69 13 GLY B C 1
ATOM 940 O O . GLY B 1 13 ? 2.031 14.148 -6.961 1 97.69 13 GLY B O 1
ATOM 941 N N . LEU B 1 14 ? 2.086 12.078 -7.988 1 98.19 14 LEU B N 1
ATOM 942 C CA . LEU B 1 14 ? 1.417 11.445 -6.859 1 98.19 14 LEU B CA 1
ATOM 943 C C . LEU B 1 14 ? 2.314 10.391 -6.219 1 98.19 14 LEU B C 1
ATOM 945 O O . LEU B 1 14 ? 3.238 9.883 -6.859 1 98.19 14 LEU B O 1
ATOM 949 N N . ILE B 1 15 ? 2.061 10.102 -4.992 1 98.5 15 ILE B N 1
ATOM 950 C CA . ILE B 1 15 ? 2.738 9.031 -4.277 1 98.5 15 ILE B CA 1
ATOM 951 C C . ILE B 1 15 ? 1.714 8.188 -3.512 1 98.5 15 ILE B C 1
ATOM 953 O O . ILE B 1 15 ? 0.82 8.734 -2.859 1 98.5 15 ILE B O 1
ATOM 957 N N . PRO B 1 16 ? 1.801 6.859 -3.715 1 98.81 16 PRO B N 1
ATOM 958 C CA . PRO B 1 16 ? 0.919 6.02 -2.902 1 98.81 16 PRO B CA 1
ATOM 959 C C . PRO B 1 16 ? 1.289 6.035 -1.421 1 98.81 16 PRO B C 1
ATOM 961 O O . PRO B 1 16 ? 2.467 6.152 -1.076 1 98.81 16 PRO B O 1
ATOM 964 N N . VAL B 1 17 ? 0.27 5.91 -0.589 1 98.94 17 VAL B N 1
ATOM 965 C CA . VAL B 1 17 ? 0.437 5.906 0.861 1 98.94 17 VAL B CA 1
ATOM 966 C C . VAL B 1 17 ? -0.292 4.707 1.462 1 98.94 17 VAL B C 1
ATOM 968 O O . VAL B 1 17 ? -1.517 4.598 1.355 1 98.94 17 VAL B O 1
ATOM 971 N N . ILE B 1 18 ? 0.475 3.838 2.012 1 98.94 18 ILE B N 1
ATOM 972 C CA . ILE B 1 18 ? -0.096 2.754 2.805 1 98.94 18 ILE B CA 1
ATOM 973 C C . ILE B 1 18 ? -0.328 3.229 4.238 1 98.94 18 ILE B C 1
ATOM 975 O O . ILE B 1 18 ? 0.596 3.715 4.895 1 98.94 18 ILE B O 1
ATOM 979 N N . VAL B 1 19 ? -1.545 3.084 4.699 1 98.94 19 VAL B N 1
ATOM 980 C CA . VAL B 1 19 ? -1.891 3.555 6.039 1 98.94 19 VAL B CA 1
ATOM 981 C C . VAL B 1 19 ? -2.148 2.359 6.957 1 98.94 19 VAL B C 1
ATOM 983 O O . VAL B 1 19 ? -2.9 1.449 6.602 1 98.94 19 VAL B O 1
ATOM 986 N N . THR B 1 20 ? -1.529 2.371 8.117 1 98.94 20 THR B N 1
ATOM 987 C CA . THR B 1 20 ? -1.694 1.287 9.086 1 98.94 20 THR B CA 1
ATOM 988 C C . THR B 1 20 ? -2.135 1.831 10.438 1 98.94 20 THR B C 1
ATOM 990 O O . THR B 1 20 ? -1.932 3.01 10.734 1 98.94 20 THR B O 1
ATOM 993 N N . ASP B 1 21 ? -2.762 0.984 11.211 1 98.94 21 ASP B N 1
ATOM 994 C CA . ASP B 1 21 ? -3.01 1.275 12.617 1 98.94 21 ASP B CA 1
ATOM 995 C C . ASP B 1 21 ? -1.712 1.246 13.422 1 98.94 21 ASP B C 1
ATOM 997 O O . ASP B 1 21 ? -0.976 0.258 13.391 1 98.94 21 ASP B O 1
ATOM 1001 N N . TYR B 1 22 ? -1.476 2.268 14.211 1 98.75 22 TYR B N 1
ATOM 1002 C CA . TYR B 1 22 ? -0.168 2.389 14.844 1 98.75 22 TYR B CA 1
ATOM 1003 C C . TYR B 1 22 ? -0.019 1.388 15.984 1 98.75 22 TYR B C 1
ATOM 1005 O O . TYR B 1 22 ? 1.099 1.044 16.375 1 98.75 22 TYR B O 1
ATOM 1013 N N . GLN B 1 23 ? -1.062 0.915 16.484 1 98.44 23 GLN B N 1
ATOM 1014 C CA . GLN B 1 23 ? -0.986 0.002 17.625 1 98.44 23 GLN B CA 1
ATOM 1015 C C . GLN B 1 23 ? -0.92 -1.45 17.156 1 98.44 23 GLN B C 1
ATOM 1017 O O . GLN B 1 23 ? -0.125 -2.238 17.672 1 98.44 23 GLN B O 1
ATOM 1022 N N . THR B 1 24 ? -1.729 -1.82 16.172 1 98.25 24 THR B N 1
ATOM 1023 C CA . THR B 1 24 ? -1.885 -3.225 15.812 1 98.25 24 THR B CA 1
ATOM 1024 C C . THR B 1 24 ? -1.045 -3.564 14.586 1 98.25 24 THR B C 1
ATOM 1026 O O . THR B 1 24 ? -0.771 -4.734 14.312 1 98.25 24 THR B O 1
ATOM 1029 N N . GLY B 1 25 ? -0.731 -2.529 13.734 1 98.62 25 GLY B N 1
ATOM 1030 C CA . GLY B 1 25 ? -0.042 -2.76 12.477 1 98.62 25 GLY B CA 1
ATOM 1031 C C . GLY B 1 25 ? -0.979 -3.137 11.344 1 98.62 25 GLY B C 1
ATOM 1032 O O . GLY B 1 25 ? -0.542 -3.32 10.203 1 98.62 25 GLY B O 1
ATOM 1033 N N . GLN B 1 26 ? -2.277 -3.215 11.648 1 98.75 26 GLN B N 1
ATOM 1034 C CA . GLN B 1 26 ? -3.242 -3.584 10.617 1 98.75 26 GLN B CA 1
ATOM 1035 C C . GLN B 1 26 ? -3.254 -2.562 9.484 1 98.75 26 GLN B C 1
ATOM 1037 O O . GLN B 1 26 ? -3.266 -1.355 9.727 1 98.75 26 GLN B O 1
ATOM 1042 N N . VAL B 1 27 ? -3.217 -3.055 8.242 1 98.94 27 VAL B N 1
ATOM 1043 C CA . VAL B 1 27 ? -3.357 -2.164 7.098 1 98.94 27 VAL B CA 1
ATOM 1044 C C . VAL B 1 27 ? -4.797 -1.66 7.008 1 98.94 27 VAL B C 1
ATOM 1046 O O . VAL B 1 27 ? -5.738 -2.455 7.012 1 98.94 27 VAL B O 1
ATOM 1049 N N . LEU B 1 28 ? -4.953 -0.363 6.879 1 98.94 28 LEU B N 1
ATOM 1050 C CA . LEU B 1 28 ? -6.281 0.24 6.902 1 98.94 28 LEU B CA 1
ATOM 1051 C C . LEU B 1 28 ? -6.734 0.604 5.492 1 98.94 28 LEU B C 1
ATOM 1053 O O . LEU B 1 28 ? -7.891 0.374 5.129 1 98.94 28 LEU B O 1
ATOM 1057 N N . MET B 1 29 ? -5.855 1.232 4.676 1 98.81 29 MET B N 1
ATOM 1058 C CA . MET B 1 29 ? -6.238 1.689 3.342 1 98.81 29 MET B CA 1
ATOM 1059 C C . MET B 1 29 ? -5.012 2.061 2.518 1 98.81 29 MET B C 1
ATOM 1061 O O . MET B 1 29 ? -3.902 2.146 3.051 1 98.81 29 MET B O 1
ATOM 1065 N N . LEU B 1 30 ? -5.16 2.098 1.285 1 98.88 30 LEU B N 1
ATOM 1066 C CA . LEU B 1 30 ? -4.238 2.744 0.357 1 98.88 30 LEU B CA 1
ATOM 1067 C C . LEU B 1 30 ? -4.852 4.016 -0.221 1 98.88 30 LEU B C 1
ATOM 1069 O O . LEU B 1 30 ? -6.023 4.031 -0.596 1 98.88 30 LEU B O 1
ATOM 1073 N N . ALA B 1 31 ? -4.113 5.059 -0.241 1 98.56 31 ALA B N 1
ATOM 1074 C CA . ALA B 1 31 ? -4.512 6.332 -0.84 1 98.56 31 ALA B CA 1
ATOM 1075 C C . ALA B 1 31 ? -3.32 7.023 -1.497 1 98.56 31 ALA B C 1
ATOM 1077 O O . ALA B 1 31 ? -2.283 6.398 -1.734 1 98.56 31 ALA B O 1
ATOM 1078 N N . TYR B 1 32 ? -3.521 8.25 -1.951 1 98.56 32 TYR B N 1
ATOM 1079 C CA . TYR B 1 32 ? -2.475 8.961 -2.68 1 98.56 32 TYR B CA 1
ATOM 1080 C C . TYR B 1 32 ? -2.322 10.383 -2.17 1 98.56 32 TYR B C 1
ATOM 1082 O O . TYR B 1 32 ? -3.277 10.969 -1.653 1 98.56 32 TYR B O 1
ATOM 1090 N N . MET B 1 33 ? -1.155 10.836 -2.32 1 98.81 33 MET B N 1
ATOM 1091 C CA . MET B 1 33 ? -0.853 12.219 -1.991 1 98.81 33 MET B CA 1
ATOM 1092 C C . MET B 1 33 ? -0.13 12.906 -3.145 1 98.81 33 MET B C 1
ATOM 1094 O O . MET B 1 33 ? 0.617 12.266 -3.885 1 98.81 33 MET B O 1
ATOM 1098 N N . ASN B 1 34 ? -0.418 14.18 -3.277 1 98.5 34 ASN B N 1
ATOM 1099 C CA . ASN B 1 34 ? 0.518 15.055 -3.975 1 98.5 34 ASN B CA 1
ATOM 1100 C C . ASN B 1 34 ? 1.39 15.836 -2.994 1 98.5 34 ASN B C 1
ATOM 1102 O O . ASN B 1 34 ? 1.294 15.641 -1.781 1 98.5 34 ASN B O 1
ATOM 1106 N N . GLN B 1 35 ? 2.262 16.609 -3.555 1 98.25 35 GLN B N 1
ATOM 1107 C CA . GLN B 1 35 ? 3.176 17.359 -2.693 1 98.25 35 GLN B CA 1
ATOM 1108 C C . GLN B 1 35 ? 2.412 18.188 -1.67 1 98.25 35 GLN B C 1
ATOM 1110 O O . GLN B 1 35 ? 2.773 18.219 -0.491 1 98.25 35 GLN B O 1
ATOM 1115 N N . GLU B 1 36 ? 1.393 18.812 -2.102 1 98.56 36 GLU B N 1
ATOM 1116 C CA . GLU B 1 36 ? 0.636 19.703 -1.226 1 98.56 36 GLU B CA 1
ATOM 1117 C C . GLU B 1 36 ? -0.012 18.938 -0.08 1 98.56 36 GLU B C 1
ATOM 1119 O O . GLU B 1 36 ? 0.072 19.344 1.079 1 98.56 36 GLU B O 1
ATOM 1124 N N . SER B 1 37 ? -0.71 17.844 -0.388 1 98.88 37 SER B N 1
ATOM 1125 C CA . SER B 1 37 ? -1.358 17.047 0.657 1 98.88 37 SER B CA 1
ATOM 1126 C C . SER B 1 37 ? -0.333 16.453 1.612 1 98.88 37 SER B C 1
ATOM 1128 O O . SER B 1 37 ? -0.594 16.328 2.811 1 98.88 37 SER B O 1
ATOM 1130 N N . TYR B 1 38 ? 0.812 16.125 1.141 1 98.75 38 TYR B N 1
ATOM 1131 C CA . TYR B 1 38 ? 1.903 15.648 1.987 1 98.75 38 TYR B CA 1
ATOM 1132 C C . TYR B 1 38 ? 2.344 16.734 2.961 1 98.75 38 TYR B C 1
ATOM 1134 O O . TYR B 1 38 ? 2.455 16.5 4.164 1 98.75 38 TYR B O 1
ATOM 1142 N N . ASP B 1 39 ? 2.531 17.906 2.402 1 98.62 39 ASP B N 1
ATOM 1143 C CA . ASP B 1 39 ? 2.961 19.031 3.229 1 98.62 39 ASP B CA 1
ATOM 1144 C C . ASP B 1 39 ? 1.931 19.344 4.309 1 98.62 39 ASP B C 1
ATOM 1146 O O . ASP B 1 39 ? 2.289 19.625 5.461 1 98.62 39 ASP B O 1
ATOM 1150 N N . LEU B 1 40 ? 0.69 19.344 3.959 1 98.75 40 LEU B N 1
ATOM 1151 C CA . LEU B 1 40 ? -0.381 19.594 4.914 1 98.75 40 LEU B CA 1
ATOM 1152 C C . LEU B 1 40 ? -0.389 18.547 6.02 1 98.75 40 LEU B C 1
ATOM 1154 O O . LEU B 1 40 ? -0.601 18.875 7.188 1 98.75 40 LEU B O 1
ATOM 1158 N N . THR B 1 41 ? -0.21 17.297 5.637 1 98.88 41 THR B N 1
ATOM 1159 C CA . THR B 1 41 ? -0.157 16.203 6.605 1 98.88 41 THR B CA 1
ATOM 1160 C C . THR B 1 41 ? 0.97 16.422 7.609 1 98.88 41 THR B C 1
ATOM 1162 O O . THR B 1 41 ? 0.779 16.25 8.812 1 98.88 41 THR B O 1
ATOM 1165 N N . LEU B 1 42 ? 2.127 16.844 7.09 1 98.38 42 LEU B N 1
ATOM 1166 C CA . LEU B 1 42 ? 3.258 17.109 7.973 1 98.38 42 LEU B CA 1
ATOM 1167 C C . LEU B 1 42 ? 2.949 18.266 8.914 1 98.38 42 LEU B C 1
ATOM 1169 O O . LEU B 1 42 ? 3.312 18.219 10.094 1 98.38 42 LEU B O 1
ATOM 1173 N N . LYS B 1 43 ? 2.311 19.234 8.391 1 98.44 43 LYS B N 1
ATOM 1174 C CA . LYS B 1 43 ? 2.027 20.453 9.148 1 98.44 43 LYS B CA 1
ATOM 1175 C C . LYS B 1 43 ? 0.989 20.188 10.234 1 98.44 43 LYS B C 1
ATOM 1177 O O . LYS B 1 43 ? 1.154 20.625 11.375 1 98.44 43 LYS B O 1
ATOM 1182 N N . THR B 1 44 ? -0.062 19.438 9.898 1 98.56 44 THR B N 1
ATOM 1183 C CA . THR B 1 44 ? -1.212 19.312 10.789 1 98.56 44 THR B CA 1
ATOM 1184 C C . THR B 1 44 ? -1.087 18.078 11.664 1 98.56 44 THR B C 1
ATOM 1186 O O . THR B 1 44 ? -1.778 17.953 12.672 1 98.56 44 THR B O 1
ATOM 1189 N N . LYS B 1 45 ? -0.333 17.078 11.18 1 98.69 45 LYS B N 1
ATOM 1190 C CA . LYS B 1 45 ? -0.187 15.758 11.789 1 98.69 45 LYS B CA 1
ATOM 1191 C C . LYS B 1 45 ? -1.479 14.953 11.68 1 98.69 45 LYS B C 1
ATOM 1193 O O . LYS B 1 45 ? -1.738 14.07 12.5 1 98.69 45 LYS B O 1
ATOM 1198 N N . GLU B 1 46 ? -2.271 15.367 10.781 1 98.88 46 GLU B N 1
ATOM 1199 C CA . GLU B 1 46 ? -3.445 14.617 10.344 1 98.88 46 GLU B CA 1
ATOM 1200 C C . GLU B 1 46 ? -3.365 14.281 8.859 1 98.88 46 GLU B C 1
ATOM 1202 O O . GLU B 1 46 ? -2.768 15.023 8.078 1 98.88 46 GLU B O 1
ATOM 1207 N N . MET B 1 47 ? -3.979 13.227 8.523 1 98.94 47 MET B N 1
ATOM 1208 C CA . MET B 1 47 ? -3.795 12.742 7.164 1 98.94 47 MET B CA 1
ATOM 1209 C C . MET B 1 47 ? -4.598 13.578 6.172 1 98.94 47 MET B C 1
ATOM 1211 O O . MET B 1 47 ? -5.801 13.766 6.348 1 98.94 47 MET B O 1
ATOM 1215 N N . HIS B 1 48 ? -3.963 14.086 5.195 1 98.94 48 HIS B N 1
ATOM 1216 C CA . HIS B 1 48 ? -4.523 14.703 3.996 1 98.94 48 HIS B CA 1
ATOM 1217 C C . HIS B 1 48 ? -4.152 13.914 2.746 1 98.94 48 HIS B C 1
ATOM 1219 O O . HIS B 1 48 ? -2.99 13.539 2.561 1 98.94 48 HIS B O 1
ATOM 1225 N N . TYR B 1 49 ? -5.113 13.664 1.915 1 98.81 49 TYR B N 1
ATOM 1226 C CA . TYR B 1 49 ? -4.887 12.875 0.709 1 98.81 49 TYR B CA 1
ATOM 1227 C C . TYR B 1 49 ? -5.258 13.672 -0.539 1 98.81 49 TYR B C 1
ATOM 1229 O O . TYR B 1 49 ? -5.855 14.742 -0.444 1 98.81 49 TYR B O 1
ATOM 1237 N N . TRP B 1 50 ? -4.77 13.188 -1.682 1 98.5 50 TRP B N 1
ATOM 1238 C CA . TRP B 1 50 ? -5.23 13.656 -2.984 1 98.5 50 TRP B CA 1
ATOM 1239 C C . TRP B 1 50 ? -6.258 12.695 -3.574 1 98.5 50 TRP B C 1
ATOM 1241 O O . TRP B 1 50 ? -5.969 11.508 -3.768 1 98.5 50 TRP B O 1
ATOM 1251 N N . SER B 1 51 ? -7.477 13.211 -3.701 1 96.31 51 SER B N 1
ATOM 1252 C CA . SER B 1 51 ? -8.484 12.43 -4.402 1 96.31 51 SER B CA 1
ATOM 1253 C C . SER B 1 51 ? -8.266 12.461 -5.91 1 96.31 51 SER B C 1
ATOM 1255 O O . SER B 1 51 ? -8.445 13.5 -6.547 1 96.31 51 SER B O 1
ATOM 1257 N N . ARG B 1 52 ? -7.906 11.375 -6.383 1 92.75 52 ARG B N 1
ATOM 1258 C CA . ARG B 1 52 ? -7.625 11.297 -7.812 1 92.75 52 ARG B CA 1
ATOM 1259 C C . ARG B 1 52 ? -8.891 11.523 -8.633 1 92.75 52 ARG B C 1
ATOM 1261 O O . ARG B 1 52 ? -8.852 12.148 -9.688 1 92.75 52 ARG B O 1
ATOM 1268 N N . SER B 1 53 ? -10.047 10.977 -8.172 1 90.38 53 SER B N 1
ATOM 1269 C CA . SER B 1 53 ? -11.32 11.125 -8.883 1 90.38 53 SER B CA 1
ATOM 1270 C C . SER B 1 53 ? -11.828 12.555 -8.805 1 90.38 53 SER B C 1
ATOM 1272 O O . SER B 1 53 ? -12.289 13.117 -9.805 1 90.38 53 SER B O 1
ATOM 1274 N N . ARG B 1 54 ? -11.672 13.25 -7.645 1 94.69 54 ARG B N 1
ATOM 1275 C CA . ARG B 1 54 ? -12.203 14.594 -7.422 1 94.69 54 ARG B CA 1
ATOM 1276 C C . ARG B 1 54 ? -11.156 15.656 -7.727 1 94.69 54 ARG B C 1
ATOM 1278 O O . ARG B 1 54 ? -11.484 16.844 -7.84 1 94.69 54 ARG B O 1
ATOM 1285 N N . GLN B 1 55 ? -9.906 15.203 -7.848 1 95.69 55 GLN B N 1
ATOM 1286 C CA . GLN B 1 55 ? -8.797 16.109 -8.125 1 95.69 55 GLN B CA 1
ATOM 1287 C C . GLN B 1 55 ? -8.727 17.219 -7.086 1 95.69 55 GLN B C 1
ATOM 1289 O O . GLN B 1 55 ? -8.641 18.406 -7.441 1 95.69 55 GLN B O 1
ATOM 1294 N N . GLU B 1 56 ? -8.797 16.875 -5.875 1 97.94 56 GLU B N 1
ATOM 1295 C CA . GLU B 1 56 ? -8.711 17.828 -4.773 1 97.94 56 GLU B CA 1
ATOM 1296 C C . GLU B 1 56 ? -8.109 17.172 -3.529 1 97.94 56 GLU B C 1
ATOM 1298 O O . GLU B 1 56 ? -8.086 15.938 -3.42 1 97.94 56 GLU B O 1
ATOM 1303 N N . ILE B 1 57 ? -7.691 18.047 -2.682 1 98.19 57 ILE B N 1
ATOM 1304 C CA . ILE B 1 57 ? -7.188 17.578 -1.391 1 98.19 57 ILE B CA 1
ATOM 1305 C C . ILE B 1 57 ? -8.359 17.172 -0.497 1 98.19 57 ILE B C 1
ATOM 1307 O O . ILE B 1 57 ? -9.383 17.844 -0.458 1 98.19 57 ILE B O 1
ATOM 1311 N N . TRP B 1 58 ? -8.125 16.156 0.12 1 97.06 58 TRP B N 1
ATOM 1312 C CA . TRP B 1 58 ? -9.109 15.562 1.018 1 97.06 58 TRP B CA 1
ATOM 1313 C C . TRP B 1 58 ? -8.523 15.359 2.41 1 97.06 58 TRP B C 1
ATOM 1315 O O . TRP B 1 58 ? -7.582 14.578 2.588 1 97.06 58 TRP B O 1
ATOM 1325 N N . HIS B 1 59 ? -9.094 16.078 3.412 1 98.31 59 HIS B N 1
ATOM 1326 C CA . HIS B 1 59 ? -8.734 15.883 4.812 1 98.31 59 HIS B CA 1
ATOM 1327 C C . HIS B 1 59 ? -9.531 14.734 5.426 1 98.31 59 HIS B C 1
ATOM 1329 O O . HIS B 1 59 ? -10.727 14.875 5.688 1 98.31 59 HIS B O 1
ATOM 1335 N N . LYS B 1 60 ? -8.906 13.617 5.645 1 98.06 60 LYS B N 1
ATOM 1336 C CA . LYS B 1 60 ? -9.594 12.438 6.164 1 98.06 60 LYS B CA 1
ATOM 1337 C C . LYS B 1 60 ? -10.273 12.742 7.496 1 98.06 60 LYS B C 1
ATOM 1339 O O . LYS B 1 60 ? -9.617 13.188 8.445 1 98.06 60 LYS B O 1
ATOM 1344 N N . GLY B 1 61 ? -11.555 12.422 7.539 1 97.19 61 GLY B N 1
ATOM 1345 C CA . GLY B 1 61 ? -12.305 12.578 8.773 1 97.19 61 GLY B CA 1
ATOM 1346 C C . GLY B 1 61 ? -12.969 13.938 8.891 1 97.19 61 GLY B C 1
ATOM 1347 O O . GLY B 1 61 ? -13.75 14.18 9.82 1 97.19 61 GLY B O 1
ATOM 1348 N N . GLU B 1 62 ? -12.711 14.844 7.887 1 96.25 62 GLU B N 1
ATOM 1349 C CA . GLU B 1 62 ? -13.273 16.188 7.969 1 96.25 62 GLU B CA 1
ATOM 1350 C C . GLU B 1 62 ? -14.797 16.141 8.016 1 96.25 62 GLU B C 1
ATOM 1352 O O . GLU B 1 62 ? -15.414 16.891 8.773 1 96.25 62 GLU B O 1
ATOM 1357 N N . THR B 1 63 ? -15.391 15.281 7.207 1 94.31 63 THR B N 1
ATOM 1358 C CA . THR B 1 63 ? -16.844 15.172 7.129 1 94.31 63 THR B CA 1
ATOM 1359 C C . THR B 1 63 ? -17.359 14.172 8.156 1 94.31 63 THR B C 1
ATOM 1361 O O . THR B 1 63 ? -18.328 14.453 8.867 1 94.31 63 THR B O 1
ATOM 1364 N N . SER B 1 64 ? -16.781 13.094 8.359 1 95.19 64 SER B N 1
ATOM 1365 C CA . SER B 1 64 ? -17.281 11.969 9.141 1 95.19 64 SER B CA 1
ATOM 1366 C C . SER B 1 64 ? -16.844 12.062 10.602 1 95.19 64 SER B C 1
ATOM 1368 O O . SER B 1 64 ? -17.375 11.375 11.469 1 95.19 64 SER B O 1
ATOM 1370 N N . GLY B 1 65 ? -15.742 12.898 10.898 1 97.88 65 GLY B N 1
ATOM 1371 C CA . GLY B 1 65 ? -15.125 12.898 12.219 1 97.88 65 GLY B CA 1
ATOM 1372 C C . GLY B 1 65 ? -14.148 11.758 12.422 1 97.88 65 GLY B C 1
ATOM 1373 O O . GLY B 1 65 ? -13.539 11.633 13.484 1 97.88 65 GLY B O 1
ATOM 1374 N N . HIS B 1 66 ? -13.984 10.836 11.453 1 98.31 66 HIS B N 1
ATOM 1375 C CA . HIS B 1 66 ? -13.094 9.688 11.547 1 98.31 66 HIS B CA 1
ATOM 1376 C C . HIS B 1 66 ? -11.664 10.062 11.148 1 98.31 66 HIS B C 1
ATOM 1378 O O . HIS B 1 66 ? -11.133 9.523 10.18 1 98.31 66 HIS B O 1
ATOM 1384 N N . PHE B 1 67 ? -10.984 10.883 11.922 1 98.81 67 PHE B N 1
ATOM 1385 C CA . PHE B 1 67 ? -9.664 11.43 11.633 1 98.81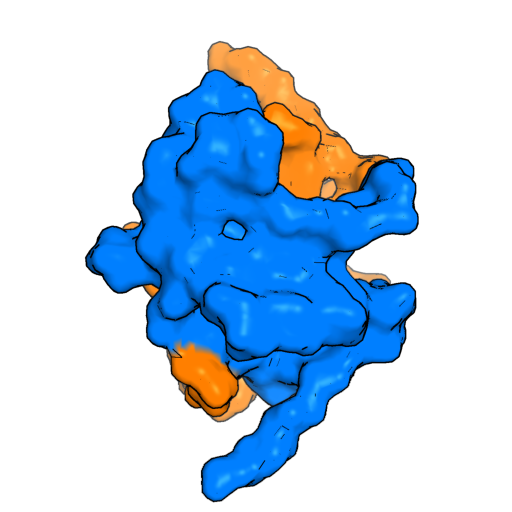 67 PHE B CA 1
ATOM 1386 C C . PHE B 1 67 ? -8.594 10.359 11.758 1 98.81 67 PHE B C 1
ATOM 1388 O O . PHE B 1 67 ? -8.797 9.344 12.43 1 98.81 67 PHE B O 1
ATOM 1395 N N . GLN B 1 68 ? -7.578 10.625 11.062 1 98.94 68 GLN B N 1
ATOM 1396 C CA . GLN B 1 68 ? -6.344 9.859 11.195 1 98.94 68 GLN B CA 1
ATOM 1397 C C . GLN B 1 68 ? -5.199 10.742 11.695 1 98.94 68 GLN B C 1
ATOM 1399 O O . GLN B 1 68 ? -4.785 11.68 11.008 1 98.94 68 GLN B O 1
ATOM 1404 N N . LYS B 1 69 ? -4.699 10.422 12.844 1 98.94 69 LYS B N 1
ATOM 1405 C CA . LYS B 1 69 ? -3.604 11.188 13.43 1 98.94 69 LYS B CA 1
ATOM 1406 C C . LYS B 1 69 ? -2.268 10.484 13.219 1 98.94 69 LYS B C 1
ATOM 1408 O O . LYS B 1 69 ? -2.092 9.336 13.625 1 98.94 69 LYS B O 1
ATOM 1413 N N . VAL B 1 70 ? -1.333 11.195 12.695 1 98.94 70 VAL B N 1
ATOM 1414 C CA . VAL B 1 70 ? -0.061 10.617 12.289 1 98.94 70 VAL B CA 1
ATOM 1415 C C . VAL B 1 70 ? 0.772 10.266 13.516 1 98.94 70 VAL B C 1
ATOM 1417 O O . VAL B 1 70 ? 0.907 11.078 14.438 1 98.94 70 VAL B O 1
ATOM 1420 N N . LYS B 1 71 ? 1.335 9.023 13.477 1 98.94 71 LYS B N 1
ATOM 1421 C CA . LYS B 1 71 ? 2.234 8.602 14.547 1 98.94 71 LYS B CA 1
ATOM 1422 C C . LYS B 1 71 ? 3.648 8.375 14.023 1 98.94 71 LYS B C 1
ATOM 1424 O O . LYS B 1 71 ? 4.629 8.664 14.711 1 98.94 71 LYS B O 1
ATOM 1429 N N . SER B 1 72 ? 3.76 7.902 12.789 1 98.81 72 SER B N 1
ATOM 1430 C CA . SER B 1 72 ? 5.059 7.738 12.141 1 98.81 72 SER B CA 1
ATOM 1431 C C . SER B 1 72 ? 4.926 7.695 10.625 1 98.81 72 SER B C 1
ATOM 1433 O O . SER B 1 72 ? 3.846 7.414 10.102 1 98.81 72 SER B O 1
ATOM 1435 N N . ILE B 1 73 ? 5.949 8.047 9.93 1 98.75 73 ILE B N 1
ATOM 1436 C CA . ILE B 1 73 ? 6.039 8.023 8.477 1 98.75 73 ILE B CA 1
ATOM 1437 C C . ILE B 1 73 ? 7.363 7.383 8.055 1 98.75 73 ILE B C 1
ATOM 1439 O O . ILE B 1 73 ? 8.422 7.75 8.562 1 98.75 73 ILE B O 1
ATOM 1443 N N . LYS B 1 74 ? 7.305 6.398 7.172 1 98.62 74 LYS B N 1
ATOM 1444 C CA . LYS B 1 74 ? 8.461 5.82 6.488 1 98.62 74 LYS B CA 1
ATOM 1445 C C . LYS B 1 74 ? 8.297 5.902 4.973 1 98.62 74 LYS B C 1
ATOM 1447 O O . LYS B 1 74 ? 7.18 6.035 4.469 1 98.62 74 LYS B O 1
ATOM 1452 N N . THR B 1 75 ? 9.398 5.84 4.301 1 98.69 75 THR B N 1
ATOM 1453 C CA . THR B 1 75 ? 9.367 5.676 2.854 1 98.69 75 THR B CA 1
ATOM 1454 C C . THR B 1 75 ? 10.148 4.434 2.434 1 98.69 75 THR B C 1
ATOM 1456 O O . THR B 1 75 ? 11 3.949 3.184 1 98.69 75 THR B O 1
ATOM 1459 N N . ASP B 1 76 ? 9.844 3.934 1.286 1 98.38 76 ASP B N 1
ATOM 1460 C CA . ASP B 1 76 ? 10.492 2.709 0.825 1 98.38 76 ASP B CA 1
ATOM 1461 C C . ASP B 1 76 ? 11.867 3.002 0.247 1 98.38 76 ASP B C 1
ATOM 1463 O O . ASP B 1 76 ? 12.359 4.129 0.336 1 98.38 76 ASP B O 1
ATOM 1467 N N . CYS B 1 77 ? 12.539 2.037 -0.238 1 97.5 77 CYS B N 1
ATOM 1468 C CA . CYS B 1 77 ? 13.945 2.055 -0.611 1 97.5 77 CYS B CA 1
ATOM 1469 C C . CYS B 1 77 ? 14.203 3.064 -1.723 1 97.5 77 CYS B C 1
ATOM 1471 O O . CYS B 1 77 ? 15.289 3.637 -1.808 1 97.5 77 CYS B O 1
ATOM 1473 N N . ASP B 1 78 ? 13.18 3.314 -2.578 1 95.81 78 ASP B N 1
ATOM 1474 C CA . ASP B 1 78 ? 13.422 4.258 -3.666 1 95.81 78 ASP B CA 1
ATOM 1475 C C . ASP B 1 78 ? 12.578 5.52 -3.494 1 95.81 78 ASP B C 1
ATOM 1477 O O . ASP B 1 78 ? 12.43 6.305 -4.434 1 95.81 78 ASP B O 1
ATOM 1481 N N . CYS B 1 79 ? 11.883 5.688 -2.414 1 97.69 79 CYS B N 1
ATOM 1482 C CA . CYS B 1 79 ? 11.234 6.91 -1.957 1 97.69 79 CYS B CA 1
ATOM 1483 C C . CYS B 1 79 ? 10.039 7.254 -2.836 1 97.69 79 CYS B C 1
ATOM 1485 O O . CYS B 1 79 ? 9.758 8.43 -3.08 1 97.69 79 CYS B O 1
ATOM 1487 N N . ASP B 1 80 ? 9.336 6.246 -3.318 1 98 80 ASP B N 1
ATOM 1488 C CA . ASP B 1 80 ? 8.172 6.535 -4.148 1 98 80 ASP B CA 1
ATOM 1489 C C . ASP B 1 80 ? 6.891 5.988 -3.514 1 98 80 ASP B C 1
ATOM 1491 O O . ASP B 1 80 ? 5.852 5.91 -4.172 1 98 80 ASP B O 1
ATOM 1495 N N . THR B 1 81 ? 6.973 5.566 -2.307 1 98.81 81 THR B N 1
ATOM 1496 C CA . THR B 1 81 ? 5.832 5.074 -1.54 1 98.81 81 THR B CA 1
ATOM 1497 C C . THR B 1 81 ? 6 5.395 -0.057 1 98.81 81 THR B C 1
ATOM 1499 O O . THR B 1 81 ? 7.098 5.281 0.488 1 98.81 81 THR B O 1
ATOM 1502 N N . LEU B 1 82 ? 4.883 5.762 0.574 1 98.88 82 LEU B N 1
ATOM 1503 C CA . LEU B 1 82 ? 4.914 6.043 2.004 1 98.88 82 LEU B CA 1
ATOM 1504 C C . LEU B 1 82 ? 4.188 4.953 2.787 1 98.88 82 LEU B C 1
ATOM 1506 O O . LEU B 1 82 ? 3.195 4.395 2.312 1 98.88 82 LEU B O 1
ATOM 1510 N N . LEU B 1 83 ? 4.688 4.633 3.926 1 98.94 83 LEU B N 1
ATOM 1511 C CA . LEU B 1 83 ? 4.027 3.871 4.98 1 98.94 83 LEU B CA 1
ATOM 1512 C C . LEU B 1 83 ? 3.773 4.742 6.203 1 98.94 83 LEU B C 1
ATOM 1514 O O . LEU B 1 83 ? 4.719 5.219 6.84 1 98.94 83 LEU B O 1
ATOM 1518 N N . VAL B 1 84 ? 2.508 4.973 6.508 1 98.94 84 VAL B N 1
ATOM 1519 C CA . VAL B 1 84 ? 2.164 5.879 7.598 1 98.94 84 VAL B CA 1
ATOM 1520 C C . VAL B 1 84 ? 1.341 5.133 8.648 1 98.94 84 VAL B C 1
ATOM 1522 O O . VAL B 1 84 ? 0.311 4.535 8.328 1 98.94 84 VAL B O 1
ATOM 1525 N N . ALA B 1 85 ? 1.836 5.125 9.852 1 98.94 85 ALA B N 1
ATOM 1526 C CA . ALA B 1 85 ? 1.063 4.609 10.977 1 98.94 85 ALA B CA 1
ATOM 1527 C C . ALA B 1 85 ? 0.22 5.711 11.617 1 98.94 85 ALA B C 1
ATOM 1529 O O . ALA B 1 85 ? 0.724 6.801 11.898 1 98.94 85 ALA B O 1
ATOM 1530 N N . VAL B 1 86 ? -1.05 5.387 11.867 1 98.94 86 VAL B N 1
ATOM 1531 C CA . VAL B 1 86 ? -1.938 6.434 12.367 1 98.94 86 VAL B CA 1
ATOM 1532 C C . VAL B 1 86 ? -2.719 5.922 13.57 1 98.94 86 VAL B C 1
ATOM 1534 O O . VAL B 1 86 ? -2.906 4.711 13.727 1 98.94 86 VAL B O 1
ATOM 1537 N N . GLU B 1 87 ? -3.076 6.855 14.406 1 98.94 87 GLU B N 1
ATOM 1538 C CA . GLU B 1 87 ? -4.215 6.652 15.297 1 98.94 87 GLU B CA 1
ATOM 1539 C C . GLU B 1 87 ? -5.535 6.891 14.562 1 98.94 87 GLU B C 1
ATOM 1541 O O . GLU B 1 87 ? -5.867 8.031 14.227 1 98.94 87 GLU B O 1
ATOM 1546 N N . GLN B 1 88 ? -6.266 5.816 14.359 1 98.88 88 GLN B N 1
ATOM 1547 C CA . GLN B 1 88 ? -7.535 5.902 13.641 1 98.88 88 GLN B CA 1
ATOM 1548 C C . GLN B 1 88 ? -8.688 6.211 14.594 1 98.88 88 GLN B C 1
ATOM 1550 O O . GLN B 1 88 ? -8.961 5.438 15.516 1 98.88 88 GLN B O 1
ATOM 1555 N N . ILE B 1 89 ? -9.312 7.312 14.414 1 98.69 89 ILE B N 1
ATOM 1556 C CA . ILE B 1 89 ? -10.562 7.617 15.102 1 98.69 89 ILE B CA 1
ATOM 1557 C C . ILE B 1 89 ? -11.742 7.113 14.273 1 98.69 89 ILE B C 1
ATOM 1559 O O . ILE B 1 89 ? -11.93 7.531 13.125 1 98.69 89 ILE B O 1
ATOM 1563 N N . GLY B 1 90 ? -12.5 6.246 14.852 1 98.31 90 GLY B N 1
ATOM 1564 C CA . GLY B 1 90 ? -13.594 5.672 14.086 1 98.31 90 GLY B CA 1
ATOM 1565 C C . GLY B 1 90 ? -13.133 4.742 12.984 1 98.31 90 GLY B C 1
ATOM 1566 O O . GLY B 1 90 ? -12.203 3.949 13.18 1 98.31 90 GLY B O 1
ATOM 1567 N N . ALA B 1 91 ? -13.852 4.793 11.852 1 98.31 91 ALA B N 1
ATOM 1568 C CA . ALA B 1 91 ? -13.609 3.869 10.75 1 98.31 91 ALA B CA 1
ATOM 1569 C C . ALA B 1 91 ? -12.734 4.512 9.68 1 98.31 91 ALA B C 1
ATOM 1571 O O . ALA B 1 91 ? -12.891 5.695 9.367 1 98.31 91 ALA B O 1
ATOM 1572 N N . ALA B 1 92 ? -11.82 3.756 9.125 1 98.5 92 ALA B N 1
ATOM 1573 C CA . ALA B 1 92 ? -11.039 4.242 7.988 1 98.5 92 ALA B CA 1
ATOM 1574 C C . ALA B 1 92 ? -11.859 4.211 6.703 1 98.5 92 ALA B C 1
ATOM 1576 O O . ALA B 1 92 ? -11.719 5.086 5.848 1 98.5 92 ALA B O 1
ATOM 1577 N N . CYS B 1 93 ? -12.75 3.264 6.613 1 98.31 93 CYS B N 1
ATOM 1578 C CA . CYS B 1 93 ? -13.508 3.076 5.383 1 98.31 93 CYS B CA 1
ATOM 1579 C C . CYS B 1 93 ? -14.828 3.83 5.438 1 98.31 93 CYS B C 1
ATOM 1581 O O . CYS B 1 93 ? -15.484 3.871 6.48 1 98.31 93 CYS B O 1
ATOM 1583 N N . HIS B 1 94 ? -15.242 4.242 4.301 1 95.81 94 HIS B N 1
ATOM 1584 C CA . HIS B 1 94 ? -16.516 4.961 4.207 1 95.81 94 HIS B CA 1
ATOM 1585 C C . HIS B 1 94 ? -17.688 4.039 4.496 1 95.81 94 HIS B C 1
ATOM 1587 O O . HIS B 1 94 ? -18.766 4.504 4.855 1 95.81 94 HIS B O 1
ATOM 1593 N N . THR B 1 95 ? -17.469 2.768 4.328 1 97.06 95 THR B N 1
ATOM 1594 C CA . THR B 1 95 ? -18.531 1.796 4.555 1 97.06 95 THR B CA 1
ATOM 1595 C C . THR B 1 95 ? -18.812 1.648 6.047 1 97.06 95 THR B C 1
ATOM 1597 O O . THR B 1 95 ? -19.812 1.046 6.434 1 97.06 95 THR B O 1
ATOM 1600 N N . GLY B 1 96 ? -17.906 2.166 6.832 1 97.69 96 GLY B N 1
ATOM 1601 C CA . GLY B 1 96 ? -18.016 1.994 8.273 1 97.69 96 GLY B CA 1
ATOM 1602 C C . GLY B 1 96 ? -17.078 0.938 8.82 1 97.69 96 GLY B C 1
ATOM 1603 O O . GLY B 1 96 ? -16.922 0.802 10.031 1 97.69 96 GLY B O 1
ATOM 1604 N N . ALA B 1 97 ? -16.469 0.2 7.926 1 98.38 97 ALA B N 1
ATOM 1605 C CA . ALA B 1 97 ? -15.508 -0.811 8.359 1 98.38 97 ALA B CA 1
ATOM 1606 C C . ALA B 1 97 ? -14.234 -0.163 8.883 1 98.38 97 ALA B C 1
ATOM 1608 O O . ALA B 1 97 ? -13.828 0.904 8.414 1 98.38 9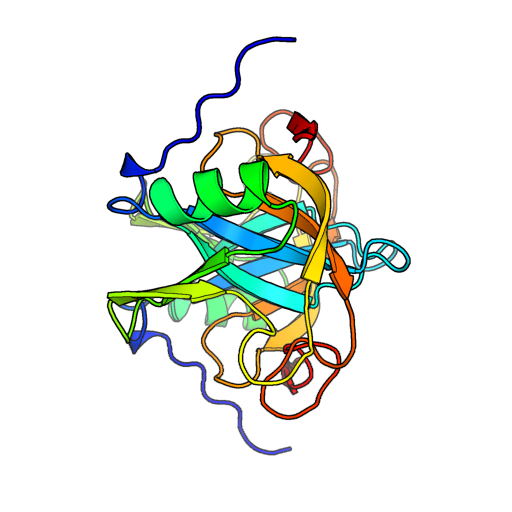7 ALA B O 1
ATOM 1609 N N . TYR B 1 98 ? -13.57 -0.82 9.859 1 98.62 98 TYR B N 1
ATOM 1610 C CA . TYR B 1 98 ? -12.344 -0.281 10.43 1 98.62 98 TYR B CA 1
ATOM 1611 C C . TYR B 1 98 ? -11.242 -0.214 9.375 1 98.62 98 TYR B C 1
ATOM 1613 O O . TYR B 1 98 ? -10.445 0.731 9.359 1 98.62 98 TYR B O 1
ATOM 1621 N N . SER B 1 99 ? -11.172 -1.179 8.547 1 98.81 99 SER B N 1
ATOM 1622 C CA . SER B 1 99 ? -10.234 -1.254 7.43 1 98.81 99 SER B CA 1
ATOM 1623 C C . SER B 1 99 ? -10.977 -1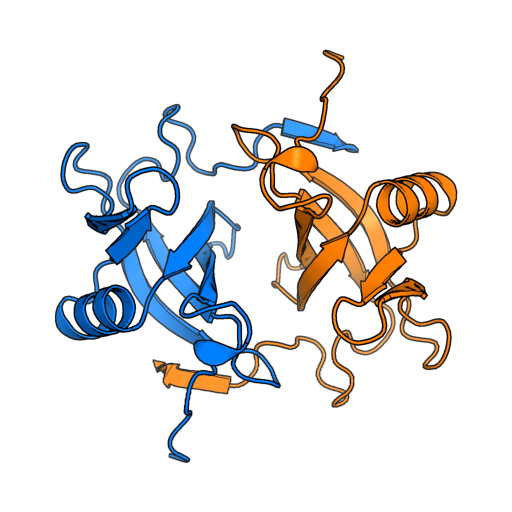.417 6.105 1 98.81 99 SER B C 1
ATOM 1625 O O . SER B 1 99 ? -12.039 -2.037 6.055 1 98.81 99 SER B O 1
ATOM 1627 N N . CYS B 1 100 ? -10.383 -0.899 5.055 1 98.69 100 CYS B N 1
ATOM 1628 C CA . CYS B 1 100 ? -10.977 -1.048 3.729 1 98.69 100 CYS B CA 1
ATOM 1629 C C . CYS B 1 100 ? -10.828 -2.477 3.221 1 98.69 100 CYS B C 1
ATOM 1631 O O . CYS B 1 100 ? -11.461 -2.861 2.238 1 98.69 100 CYS B O 1
ATOM 1633 N N . PHE B 1 101 ? -9.984 -3.236 3.818 1 98.62 101 PHE B N 1
ATOM 1634 C CA . PHE B 1 101 ? -9.656 -4.57 3.332 1 98.62 101 PHE B CA 1
ATOM 1635 C C . PHE B 1 101 ? -10.461 -5.633 4.082 1 98.62 101 PHE B C 1
ATOM 1637 O O . PHE B 1 101 ? -9.922 -6.332 4.938 1 98.62 101 PHE B O 1
ATOM 1644 N N . PHE B 1 102 ? -11.734 -5.793 3.695 1 97.38 102 PHE B N 1
ATOM 1645 C CA . PHE B 1 102 ? -12.586 -6.742 4.402 1 97.38 102 PHE B CA 1
ATOM 1646 C C . PHE B 1 102 ? -13.148 -7.785 3.439 1 97.38 102 PHE B C 1
ATOM 1648 O O . PHE B 1 102 ? -13.93 -8.648 3.84 1 97.38 102 PHE B O 1
ATOM 1655 N N . ASN B 1 103 ? -12.734 -7.707 2.127 1 96.94 103 ASN B N 1
ATOM 1656 C CA . ASN B 1 103 ? -13.164 -8.695 1.146 1 96.94 103 ASN B CA 1
ATOM 1657 C C . ASN B 1 103 ? -12.109 -9.781 0.942 1 96.94 103 ASN B C 1
ATOM 1659 O O . ASN B 1 103 ? -11.047 -9.516 0.371 1 96.94 103 ASN B O 1
ATOM 1663 N N . ASP B 1 104 ? -12.438 -11.008 1.324 1 97 104 ASP B N 1
ATOM 1664 C CA . ASP B 1 104 ? -11.492 -12.117 1.188 1 97 104 ASP B CA 1
ATOM 1665 C C . ASP B 1 104 ? -11.57 -12.734 -0.209 1 97 104 ASP B C 1
ATOM 1667 O O . ASP B 1 104 ? -12.664 -13 -0.717 1 97 104 ASP B O 1
ATOM 1671 N N . ILE B 1 105 ? -10.438 -12.898 -0.782 1 96.75 105 ILE B N 1
ATOM 1672 C CA . ILE B 1 105 ? -10.367 -13.578 -2.07 1 96.75 105 ILE B CA 1
ATOM 1673 C C . ILE B 1 105 ? -9.781 -14.977 -1.881 1 96.75 105 ILE B C 1
ATOM 1675 O O . ILE B 1 105 ? -10.305 -15.953 -2.424 1 96.75 105 ILE B O 1
ATOM 1679 N N . LEU B 1 106 ? -8.758 -15.023 -1.142 1 94.06 106 LEU B N 1
ATOM 1680 C CA . LEU B 1 106 ? -8.055 -16.266 -0.86 1 94.06 106 LEU B CA 1
ATOM 1681 C C . LEU B 1 106 ? -7.578 -16.312 0.588 1 94.06 106 LEU B C 1
ATOM 1683 O O . LEU B 1 106 ? -7.016 -15.328 1.087 1 94.06 106 LEU B O 1
#

Radius of gyration: 16.36 Å; Cα contacts (8 Å, |Δi|>4): 503; chains: 2; bounding box: 40×41×36 Å

Sequence (212 aa):
MTEITLDFAKQGGLIPVIVTDYQTGQVLMLAYMNQESYDLTLKTKEMHYWSRSRQEIWHKGETSGHFQKVKSIKTDCDCDTLLVAVEQIGAACHTGAYSCFFNDILMTEITLDFAKQGGLIPVIVTDYQTGQVLMLAYMNQESYDLTLKTKEMHYWSRSRQEIWHKGETSGHFQKVKSIKTDCDCDTLLVAVEQIGAACHTGAYSCFFNDIL

Foldseek 3Di:
DPDDDACCVVPPQKAKEFEAAQPPRHTADIFIAGPVQVVVCVVVQWHWGQDPVVRDIDGPCPVVVFIWGWDDWDADPVRRYIYTHTNTRFANDPVRHNGPPPDDDD/DPDDDACCVVPPQKAKEFEAAQPPRHTADIFIAGPVQVVVCVVVQWHWGQDPVVRDIDGPCPVPVFIWGWDDWDADPVRRYIYTHTNTRFARDPVRHNGPPPDDDD

Organism: NCBI:txid764290

Nearest PDB structures (foldseek):
  6j2l-assembly1_A  TM=9.446E-01  e=1.270E-13  Shigella flexneri
  1zps-assembly1_A  TM=9.969E-01  e=2.054E-12  Methanothermobacter thermautotrophicus
  6j22-assembly1_A  TM=9.351E-01  e=7.506E-13  Shigella flexneri
  7bgn-assembly3_E  TM=9.487E-01  e=5.332E-11  Medicago truncatula
  7bgn-assembly1_A  TM=9.493E-01  e=5.332E-11  Medicago truncatula